Protein AF-A0A661V086-F1 (afdb_monomer)

Secondary structure (DSSP, 8-state):
-EETTEEHHHHHHHHHHHHGGGT---EEEE--GGGSTTTS---GGGGGGSEEEE---TT--SHHHHHHGGGGHHHHHHHS--PPP--GGGGGG-S--SS---HHHHHHHHHSSEEEEEEE--SSSSTTS-EEEEEEPP------EEEEE--TT--S-EETT-EEEEEEEEESTTPPSP-EEEEESPPSB-TBSSEEEEE-SS-EEEEEEEEEEETTEEEEEEEEEEEEPPPP--SS---EEEEE--SEEETT--EEEEEEEESTTPPSP-EEEEESPPPS--EEETTEEEEEE--SS-EEEEEEEEEEETTEEEEEEEEEEEE--------------

Foldseek 3Di:
DDDPNHQPLVVVQVVLVVCVVVLDAAEDEAFACCQPPPNHPDNPVCCLQHAYEYDDQLQDPDRVCRRCLCVCLVVQQDVDDFFDDDAAPRLQAGFGDSYNDDSRSRNNVSNFQWYKYWPWDNNDSHCPTTTIGIDHPPDFQFWPAKEKDDLPPDPDAAAAQDKGKIFIDTPPPPGDDDKFKAKPPDAPDDGRHRMGIHHHNDWAKDKMKMWIQDPNGIHIYIDIHGYDYDDPAFPAWWDAKDKDWAQEEAAPDKTKIKIAIPPLPGDDDKDKDKPPAADPDWDDDRRMIMGMHGHHDFAKDKMKMWMGDRHYIYMDMGIHGYDYDDDDDDDDDDDDD

Structure (mmCIF, N/CA/C/O backbone):
data_AF-A0A661V086-F1
#
_entry.id   AF-A0A661V086-F1
#
loop_
_atom_site.group_PDB
_atom_site.id
_atom_site.type_symbol
_atom_site.label_atom_id
_atom_site.label_alt_id
_atom_site.label_comp_id
_atom_site.label_asym_id
_atom_site.label_entity_id
_atom_site.label_seq_id
_atom_site.pdbx_PDB_ins_code
_atom_site.Cartn_x
_atom_site.Cartn_y
_atom_site.Cartn_z
_atom_site.occupancy
_atom_site.B_iso_or_equiv
_atom_site.auth_seq_id
_atom_site.auth_comp_id
_atom_site.auth_asym_id
_atom_site.auth_atom_id
_atom_site.pdbx_PDB_model_num
ATOM 1 N N . SER A 1 1 ? -1.643 -5.686 -37.458 1.00 57.41 1 SER A N 1
ATOM 2 C CA . SER A 1 1 ? -1.902 -7.017 -38.051 1.00 57.41 1 SER A CA 1
ATOM 3 C C . SER A 1 1 ? -1.432 -8.097 -37.077 1.00 57.41 1 SER A C 1
ATOM 5 O O . SER A 1 1 ? -0.521 -7.817 -36.301 1.00 57.41 1 SER A O 1
ATOM 7 N N . TYR A 1 2 ? -2.069 -9.272 -37.057 1.00 56.47 2 TYR A N 1
ATOM 8 C CA . TYR A 1 2 ? -1.805 -10.344 -36.085 1.00 56.47 2 TYR A CA 1
ATOM 9 C C . TYR A 1 2 ? -1.406 -11.643 -36.787 1.00 56.47 2 TYR A C 1
ATOM 11 O O . TYR A 1 2 ? -2.029 -12.034 -37.773 1.00 56.47 2 TYR A O 1
ATOM 19 N N . LEU A 1 3 ? -0.409 -12.336 -36.238 1.00 56.69 3 LEU A N 1
ATOM 20 C CA . LEU A 1 3 ? -0.022 -13.696 -36.617 1.00 56.69 3 LEU A CA 1
ATOM 21 C C . LEU A 1 3 ? -0.071 -14.557 -35.353 1.00 56.69 3 LEU A C 1
ATOM 23 O O . LEU A 1 3 ? 0.653 -14.293 -34.399 1.00 56.69 3 LEU A O 1
ATOM 27 N N . GLY A 1 4 ? -0.955 -15.558 -35.311 1.00 64.56 4 GLY A N 1
ATOM 28 C CA . GLY A 1 4 ? -1.018 -16.517 -34.198 1.00 64.56 4 GLY A CA 1
ATOM 29 C C . GLY A 1 4 ? -1.159 -15.880 -32.805 1.00 64.56 4 GLY A C 1
ATOM 30 O O . GLY A 1 4 ? -0.390 -16.211 -31.911 1.00 64.56 4 GLY A O 1
ATOM 31 N N . ASN A 1 5 ? -2.117 -14.961 -32.621 1.00 72.56 5 ASN A N 1
ATOM 32 C CA . ASN A 1 5 ? -2.362 -14.203 -31.377 1.00 72.56 5 ASN A CA 1
ATOM 33 C C . ASN A 1 5 ? -1.234 -13.256 -30.918 1.00 72.56 5 ASN A C 1
ATOM 35 O O . ASN A 1 5 ? -1.312 -12.713 -29.819 1.00 72.56 5 ASN A O 1
ATOM 39 N N . ARG A 1 6 ? -0.222 -13.002 -31.752 1.00 68.75 6 ARG A N 1
ATOM 40 C CA . ARG A 1 6 ? 0.850 -12.027 -31.493 1.00 68.75 6 ARG A CA 1
ATOM 41 C C . ARG A 1 6 ? 0.816 -10.902 -32.518 1.00 68.75 6 ARG A C 1
ATOM 43 O O . ARG A 1 6 ? 0.297 -11.090 -33.625 1.00 68.75 6 ARG A O 1
ATOM 50 N N . THR A 1 7 ? 1.346 -9.730 -32.169 1.00 74.88 7 THR A N 1
ATOM 51 C CA . THR A 1 7 ? 1.492 -8.657 -33.161 1.00 74.88 7 THR A CA 1
ATOM 52 C C . THR A 1 7 ? 2.580 -9.045 -34.163 1.00 74.88 7 THR A C 1
ATOM 54 O O . THR A 1 7 ? 3.529 -9.750 -33.817 1.00 74.88 7 THR A O 1
ATOM 57 N N . ILE A 1 8 ? 2.465 -8.599 -35.419 1.00 73.81 8 ILE A N 1
ATOM 58 C CA . ILE A 1 8 ? 3.530 -8.827 -36.414 1.00 73.81 8 ILE A CA 1
ATOM 59 C C . ILE A 1 8 ? 4.871 -8.262 -35.924 1.00 73.81 8 ILE A C 1
ATOM 61 O O . ILE A 1 8 ? 5.899 -8.908 -36.112 1.00 73.81 8 ILE A O 1
ATOM 65 N N . GLY A 1 9 ? 4.856 -7.124 -35.222 1.00 74.75 9 GLY A N 1
ATOM 66 C CA . GLY A 1 9 ? 6.058 -6.540 -34.631 1.00 74.75 9 GLY A CA 1
ATOM 67 C C . GLY A 1 9 ? 6.768 -7.481 -33.652 1.00 74.75 9 GLY A C 1
ATOM 68 O O . GLY A 1 9 ? 7.989 -7.610 -33.723 1.00 74.75 9 GLY A O 1
ATOM 69 N N . ASP A 1 10 ? 6.025 -8.198 -32.798 1.00 75.31 10 ASP A N 1
ATOM 70 C CA . ASP A 1 10 ? 6.603 -9.166 -31.848 1.00 75.31 10 ASP A CA 1
ATOM 71 C C . ASP A 1 10 ? 7.277 -10.344 -32.555 1.00 75.31 10 ASP A C 1
ATOM 73 O O . ASP A 1 10 ? 8.297 -10.848 -32.091 1.00 75.31 10 ASP A O 1
ATOM 77 N N . VAL A 1 11 ? 6.684 -10.810 -33.655 1.00 79.81 11 VAL A N 1
ATOM 78 C CA . VAL A 1 11 ? 7.198 -11.942 -34.437 1.00 79.81 11 VAL A CA 1
ATOM 79 C C . VAL A 1 11 ? 8.455 -11.535 -35.209 1.00 79.81 11 VAL A C 1
ATOM 81 O O . VAL A 1 11 ? 9.434 -12.274 -35.228 1.00 79.81 11 VAL A O 1
ATOM 84 N N . VAL A 1 12 ? 8.461 -10.336 -35.800 1.00 82.19 12 VAL A N 1
ATOM 85 C CA . VAL A 1 12 ? 9.631 -9.786 -36.504 1.00 82.19 12 VAL A CA 1
ATOM 86 C C . VAL A 1 12 ? 10.814 -9.610 -35.553 1.00 82.19 12 VAL A C 1
ATOM 88 O O . VAL A 1 12 ? 11.921 -10.023 -35.892 1.00 82.19 12 VAL A O 1
ATOM 91 N N . ARG A 1 13 ? 10.589 -9.073 -34.344 1.00 84.75 13 ARG A N 1
ATOM 92 C CA . ARG A 1 13 ? 11.655 -8.926 -33.338 1.00 84.75 13 ARG A CA 1
ATOM 93 C C . ARG A 1 13 ? 12.257 -10.266 -32.925 1.00 84.75 13 ARG A C 1
ATOM 95 O O . ARG A 1 13 ? 13.470 -10.358 -32.792 1.00 84.75 13 ARG A O 1
ATOM 102 N N . GLU A 1 14 ? 11.440 -11.308 -32.772 1.00 81.12 14 GLU A N 1
ATOM 103 C CA . GLU A 1 14 ? 11.937 -12.653 -32.455 1.00 81.12 14 GLU A CA 1
ATOM 104 C C . GLU A 1 14 ? 12.839 -13.214 -33.562 1.00 81.12 14 GLU A C 1
ATOM 106 O O . GLU A 1 14 ? 13.922 -13.719 -33.271 1.00 81.12 14 GLU A O 1
ATOM 111 N N . TYR A 1 15 ? 12.430 -13.101 -34.830 1.00 86.25 15 TYR A N 1
ATOM 112 C CA . TYR A 1 15 ? 13.251 -13.581 -35.944 1.00 86.25 15 TYR A CA 1
ATOM 113 C C . TYR A 1 15 ? 14.556 -12.804 -36.087 1.00 86.25 15 TYR A C 1
ATOM 115 O O . TYR A 1 15 ? 15.604 -13.414 -36.290 1.00 86.25 15 TYR A O 1
ATOM 123 N N . ILE A 1 16 ? 14.505 -11.478 -35.953 1.00 85.12 16 ILE A N 1
ATOM 124 C CA . ILE A 1 16 ? 15.695 -10.626 -36.017 1.00 85.12 16 ILE A CA 1
ATOM 125 C C . ILE A 1 16 ? 16.659 -10.982 -34.882 1.00 85.12 16 ILE A C 1
ATOM 127 O O . ILE A 1 16 ? 17.818 -11.291 -35.150 1.00 85.12 16 ILE A O 1
ATOM 131 N N . ALA A 1 17 ? 16.173 -11.075 -33.642 1.00 81.62 17 ALA A N 1
ATOM 132 C CA . ALA A 1 17 ? 16.992 -11.467 -32.495 1.00 81.62 17 ALA A CA 1
ATOM 133 C C . ALA A 1 17 ? 17.640 -12.855 -32.661 1.00 81.62 17 ALA A C 1
ATOM 135 O O . ALA A 1 17 ? 18.767 -13.065 -32.220 1.00 81.62 17 ALA A O 1
ATOM 136 N N . ALA A 1 18 ? 16.967 -13.801 -33.325 1.00 80.62 18 ALA A N 1
ATOM 137 C CA . ALA A 1 18 ? 17.527 -15.123 -33.612 1.00 80.62 18 ALA A CA 1
ATOM 138 C C . ALA A 1 18 ? 18.597 -15.115 -34.723 1.00 80.62 18 ALA A C 1
ATOM 140 O O . ALA A 1 18 ? 19.451 -16.003 -34.758 1.00 80.62 18 ALA A O 1
ATOM 141 N N . LEU A 1 19 ? 18.556 -14.138 -35.634 1.00 88.00 19 LEU A N 1
ATOM 142 C CA . LEU A 1 19 ? 19.459 -14.039 -36.783 1.00 88.00 19 LEU A CA 1
ATOM 143 C C . LEU A 1 19 ? 20.695 -13.176 -36.507 1.00 88.00 19 LEU A C 1
ATOM 145 O O . LEU A 1 19 ? 21.749 -13.467 -37.074 1.00 88.00 19 LEU A O 1
ATOM 149 N N . ILE A 1 20 ? 20.620 -12.187 -35.612 1.00 83.00 20 ILE A N 1
ATOM 150 C CA . ILE A 1 20 ? 21.771 -11.339 -35.241 1.00 83.00 20 ILE A CA 1
ATOM 151 C C . ILE A 1 20 ? 23.010 -12.174 -34.846 1.00 83.00 20 ILE A C 1
ATOM 153 O O . ILE A 1 20 ? 24.072 -11.955 -35.431 1.00 83.00 20 ILE A O 1
ATOM 157 N N . PRO A 1 21 ? 22.921 -13.214 -33.983 1.00 84.25 21 PRO A N 1
ATOM 158 C CA . PRO A 1 21 ? 24.089 -14.020 -33.602 1.00 84.25 21 PRO A CA 1
ATOM 159 C C . PRO A 1 21 ? 24.740 -14.799 -34.756 1.00 84.25 21 PRO A C 1
ATOM 161 O O . PRO A 1 21 ? 25.842 -15.319 -34.601 1.00 84.25 21 PRO A O 1
ATOM 164 N N . THR A 1 22 ? 24.067 -14.915 -35.907 1.00 89.81 22 THR A N 1
ATOM 165 C CA . THR A 1 22 ? 24.611 -15.566 -37.111 1.00 89.81 22 THR A CA 1
ATOM 166 C C . THR A 1 22 ? 25.462 -14.626 -37.971 1.00 89.81 22 THR A C 1
ATOM 168 O O . THR A 1 22 ? 26.007 -15.063 -38.983 1.00 89.81 22 THR A O 1
ATOM 171 N N . GLY A 1 23 ? 25.581 -13.352 -37.578 1.00 84.38 23 GLY A N 1
ATOM 172 C CA . GLY A 1 23 ? 26.230 -12.299 -38.363 1.00 84.38 23 GLY A CA 1
ATOM 173 C C . GLY A 1 23 ? 25.314 -11.671 -39.416 1.00 84.38 23 GLY A C 1
ATOM 174 O O . GLY A 1 23 ? 25.800 -10.998 -40.319 1.00 84.38 23 GLY A O 1
ATOM 175 N N . THR A 1 24 ? 23.999 -11.905 -39.333 1.00 91.19 24 THR A N 1
ATOM 176 C CA . THR A 1 24 ? 23.030 -11.241 -40.214 1.00 91.19 24 THR A CA 1
ATOM 177 C C . THR A 1 24 ? 22.833 -9.800 -39.754 1.00 91.19 24 THR A C 1
ATOM 179 O O . THR A 1 24 ? 22.507 -9.566 -38.591 1.00 91.19 24 THR A O 1
ATOM 182 N N . LEU A 1 25 ? 22.994 -8.854 -40.678 1.00 88.12 25 LEU A N 1
ATOM 183 C CA . LEU A 1 25 ? 22.797 -7.427 -40.440 1.00 88.12 25 LEU A CA 1
ATOM 184 C C . LEU A 1 25 ? 21.412 -6.997 -40.925 1.00 88.12 25 LEU A C 1
ATOM 186 O O . LEU A 1 25 ? 20.896 -7.520 -41.915 1.00 88.12 25 LEU A O 1
ATOM 190 N N . PHE A 1 26 ? 20.809 -6.054 -40.211 1.00 88.06 26 PHE A N 1
ATOM 191 C CA . PHE A 1 26 ? 19.462 -5.566 -40.466 1.00 88.06 26 PHE A CA 1
ATOM 192 C C . PHE A 1 26 ? 19.467 -4.050 -40.523 1.00 88.06 26 PHE A C 1
ATOM 194 O O . PHE A 1 26 ? 19.962 -3.389 -39.615 1.00 88.06 26 PHE A O 1
ATOM 201 N N . GLU A 1 27 ? 18.843 -3.518 -41.564 1.00 86.50 27 GLU A N 1
ATOM 202 C CA . GLU A 1 27 ? 18.645 -2.090 -41.751 1.00 86.50 27 GLU A CA 1
ATOM 203 C C . GLU A 1 27 ? 17.149 -1.801 -41.785 1.00 86.50 27 GLU A C 1
ATOM 205 O O . GLU A 1 27 ? 16.367 -2.528 -42.409 1.00 86.50 27 GLU A O 1
ATOM 210 N N . TRP A 1 28 ? 16.743 -0.736 -41.108 1.00 85.50 28 TRP A N 1
ATOM 211 C CA . TRP A 1 28 ? 15.374 -0.260 -41.112 1.00 85.50 28 TRP A CA 1
ATOM 212 C C . TRP A 1 28 ? 15.347 1.251 -41.275 1.00 85.50 28 TRP A C 1
ATOM 214 O O . TRP A 1 28 ? 15.958 2.005 -40.525 1.00 85.50 28 TRP A O 1
ATOM 224 N N . TYR A 1 29 ? 14.586 1.697 -42.263 1.00 84.38 29 TYR A N 1
ATOM 225 C CA . TYR A 1 29 ? 14.539 3.092 -42.640 1.00 84.38 29 TYR A CA 1
ATOM 226 C C . TYR A 1 29 ? 13.124 3.629 -42.545 1.00 84.38 29 TYR A C 1
ATOM 228 O O . TYR A 1 29 ? 12.172 3.020 -43.046 1.00 84.38 29 TYR A O 1
ATOM 236 N N . TRP A 1 30 ? 12.997 4.790 -41.921 1.00 85.06 30 TRP A N 1
ATOM 237 C CA . TRP A 1 30 ? 11.746 5.522 -41.810 1.00 85.06 30 TRP A CA 1
ATOM 238 C C . TRP A 1 30 ? 11.790 6.770 -42.688 1.00 85.06 30 TRP A C 1
ATOM 240 O O . TRP A 1 30 ? 12.845 7.360 -42.875 1.00 85.06 30 TRP A O 1
ATOM 250 N N . SER A 1 31 ? 10.652 7.153 -43.263 1.00 85.69 31 SER A N 1
ATOM 251 C CA . SER A 1 31 ? 10.575 8.276 -44.215 1.00 85.69 31 SER A CA 1
ATOM 252 C C . SER A 1 31 ? 9.253 9.041 -44.190 1.00 85.69 31 SER A C 1
ATOM 254 O O . SER A 1 31 ? 9.098 10.025 -44.906 1.00 85.69 31 SER A O 1
ATOM 256 N N . SER A 1 32 ? 8.260 8.582 -43.420 1.00 83.81 32 SER A N 1
ATOM 257 C CA . SER A 1 32 ? 6.899 9.120 -43.486 1.00 83.81 32 SER A CA 1
ATOM 258 C C . SER A 1 32 ? 6.091 8.799 -42.240 1.00 83.81 32 SER A C 1
ATOM 260 O O . SER A 1 32 ? 6.214 7.716 -41.669 1.00 83.81 32 SER A O 1
ATOM 262 N N . THR A 1 33 ? 5.138 9.660 -41.913 1.00 79.38 33 THR A N 1
ATOM 263 C CA . THR A 1 33 ? 4.217 9.487 -40.782 1.00 79.38 33 THR A CA 1
ATOM 264 C C . THR A 1 33 ? 3.134 8.424 -41.002 1.00 79.38 33 THR A C 1
ATOM 266 O O . THR A 1 33 ? 2.424 8.087 -40.059 1.00 79.38 33 THR A O 1
ATOM 269 N N . TRP A 1 34 ? 3.009 7.842 -42.201 1.00 76.06 34 TRP A N 1
ATOM 270 C CA . TRP A 1 34 ? 2.011 6.801 -42.503 1.00 76.06 34 TRP A CA 1
ATOM 271 C C . TRP A 1 34 ? 2.189 5.521 -41.677 1.00 76.06 34 TRP A C 1
ATOM 273 O O . TRP A 1 34 ? 1.219 4.810 -41.420 1.00 76.06 34 TRP A O 1
ATOM 283 N N . THR A 1 35 ? 3.416 5.237 -41.235 1.00 68.19 35 THR A N 1
ATOM 284 C CA . THR A 1 35 ? 3.735 4.111 -40.343 1.00 68.19 35 THR A CA 1
ATOM 285 C C . THR A 1 35 ? 3.745 4.513 -38.867 1.00 68.19 35 THR A C 1
ATOM 287 O O . THR A 1 35 ? 4.028 3.684 -38.003 1.00 68.19 35 THR A O 1
ATOM 290 N N . THR A 1 36 ? 3.423 5.770 -38.556 1.00 68.75 36 THR A N 1
ATOM 291 C CA . THR A 1 36 ? 3.368 6.291 -37.189 1.00 68.75 36 THR A CA 1
ATOM 292 C C . THR A 1 36 ? 1.963 6.070 -36.604 1.00 68.75 36 THR A C 1
ATOM 294 O O . THR A 1 36 ? 0.963 6.143 -37.328 1.00 68.75 36 THR A O 1
ATOM 297 N N . PRO A 1 37 ? 1.822 5.752 -35.304 1.00 62.59 37 PRO A N 1
ATOM 298 C CA . PRO A 1 37 ? 0.509 5.576 -34.693 1.00 62.59 37 PRO A CA 1
ATOM 299 C C . PRO A 1 37 ? -0.329 6.864 -34.784 1.00 62.59 37 PRO A C 1
ATOM 301 O O . PRO A 1 37 ? 0.232 7.957 -34.689 1.00 62.59 37 PRO A O 1
ATOM 304 N N . PRO A 1 38 ? -1.668 6.767 -34.911 1.00 54.53 38 PRO A N 1
ATOM 305 C CA . PRO A 1 38 ? -2.489 5.563 -34.745 1.00 54.53 38 PRO A CA 1
ATOM 306 C C . PRO A 1 38 ? -2.741 4.751 -36.031 1.00 54.53 38 PRO A C 1
ATOM 308 O O . PRO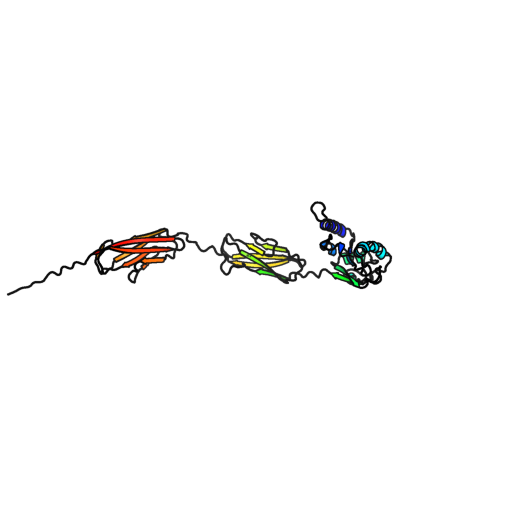 A 1 38 ? -3.489 3.776 -35.975 1.00 54.53 38 PRO A O 1
ATOM 311 N N . GLN A 1 39 ? -2.168 5.132 -37.179 1.00 56.06 39 GLN A N 1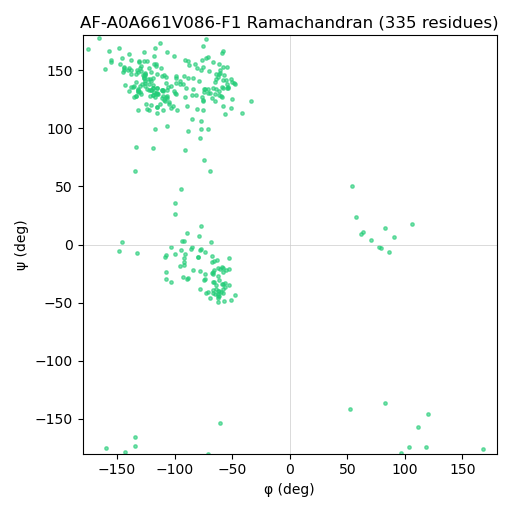
ATOM 312 C CA . GLN A 1 39 ? -2.427 4.466 -38.464 1.00 56.06 39 GLN A CA 1
ATOM 313 C C . GLN A 1 39 ? -1.442 3.329 -38.812 1.00 56.06 39 GLN A C 1
ATOM 315 O O . GLN A 1 39 ? -1.780 2.499 -39.656 1.00 56.06 39 GLN A O 1
ATOM 320 N N . GLY A 1 40 ? -0.273 3.253 -38.161 1.00 56.50 40 GLY A N 1
ATOM 321 C CA . GLY A 1 40 ? 0.813 2.331 -38.527 1.00 56.50 40 GLY A CA 1
ATOM 322 C C . GLY A 1 40 ? 1.150 1.206 -37.538 1.00 56.50 40 GLY A C 1
ATOM 323 O O . GLY A 1 40 ? 0.649 1.138 -36.416 1.00 56.50 40 GLY A O 1
ATOM 324 N N . ASP A 1 41 ? 2.037 0.311 -37.972 1.00 60.69 41 ASP A N 1
ATOM 325 C CA . ASP A 1 41 ? 2.620 -0.820 -37.240 1.00 60.69 41 ASP A CA 1
ATOM 326 C C . ASP A 1 41 ? 3.965 -0.463 -36.587 1.00 60.69 41 ASP A C 1
ATOM 328 O O . ASP A 1 41 ? 4.944 -1.204 -36.686 1.00 60.69 41 ASP A O 1
ATOM 332 N N . ALA A 1 42 ? 4.005 0.679 -35.894 1.00 68.25 42 ALA A N 1
ATOM 333 C CA . ALA A 1 42 ? 5.201 1.146 -35.207 1.00 68.25 42 ALA A CA 1
ATOM 334 C C . ALA A 1 42 ? 5.774 0.086 -34.256 1.00 68.25 42 ALA A C 1
ATOM 336 O O . ALA A 1 42 ? 5.058 -0.575 -33.498 1.00 68.25 42 ALA A O 1
ATOM 337 N N . ASN A 1 43 ? 7.094 -0.066 -34.315 1.00 73.75 43 ASN A N 1
ATOM 338 C CA . ASN A 1 43 ? 7.831 -1.105 -33.617 1.00 73.75 43 ASN A CA 1
ATOM 339 C C . ASN A 1 43 ? 9.061 -0.498 -32.936 1.00 73.75 43 ASN A C 1
ATOM 341 O O . ASN A 1 43 ? 10.194 -0.805 -33.290 1.00 73.75 43 ASN A O 1
ATOM 345 N N . ASP A 1 44 ? 8.840 0.403 -31.978 1.00 77.69 44 ASP A N 1
ATOM 346 C CA . ASP A 1 44 ? 9.932 1.134 -31.318 1.00 77.69 44 ASP A CA 1
ATOM 347 C C . ASP A 1 44 ? 10.943 0.197 -30.643 1.00 77.69 44 ASP A C 1
ATOM 349 O O . ASP A 1 44 ? 12.141 0.438 -30.703 1.00 77.69 44 ASP A O 1
ATOM 353 N N . ALA A 1 45 ? 10.479 -0.935 -30.108 1.00 76.00 45 ALA A N 1
ATOM 354 C CA . ALA A 1 45 ? 11.337 -1.963 -29.521 1.00 76.00 45 ALA A CA 1
ATOM 355 C C . ALA A 1 45 ? 12.235 -2.701 -30.538 1.00 76.00 45 ALA A C 1
ATOM 357 O O . ALA A 1 45 ? 13.085 -3.485 -30.124 1.00 76.00 45 ALA A O 1
ATOM 358 N N . LEU A 1 46 ? 12.035 -2.518 -31.850 1.00 78.12 46 LEU A N 1
ATOM 359 C CA . LEU A 1 46 ? 12.911 -3.069 -32.890 1.00 78.12 46 LEU A CA 1
ATOM 360 C C . LEU A 1 46 ? 14.061 -2.126 -33.251 1.00 78.12 46 LEU A C 1
ATOM 362 O O . LEU A 1 46 ? 15.119 -2.618 -33.625 1.00 78.12 46 LEU A O 1
ATOM 366 N N . LYS A 1 47 ? 13.869 -0.806 -33.120 1.00 81.44 47 LYS A N 1
ATOM 367 C CA . LYS A 1 47 ? 14.893 0.211 -33.411 1.00 81.44 47 LYS A CA 1
ATOM 368 C C . LYS A 1 47 ? 16.263 -0.098 -32.785 1.00 81.44 47 LYS A C 1
ATOM 370 O O . LYS A 1 47 ? 17.230 0.013 -33.521 1.00 81.44 47 LYS A O 1
ATOM 375 N N . PRO A 1 48 ? 16.367 -0.552 -31.518 1.00 74.31 48 PRO A N 1
ATOM 376 C CA . PRO A 1 48 ? 17.667 -0.846 -30.905 1.00 74.31 48 PRO A CA 1
ATOM 377 C C . PRO A 1 48 ? 18.294 -2.185 -31.338 1.00 74.31 48 PRO A C 1
ATOM 379 O O . PRO A 1 48 ? 19.389 -2.516 -30.909 1.00 74.31 48 PRO A O 1
ATOM 382 N N . LEU A 1 49 ? 17.600 -3.007 -32.134 1.00 77.56 49 LEU A N 1
ATOM 383 C CA . LEU A 1 49 ? 18.104 -4.312 -32.597 1.00 77.56 49 LEU A CA 1
ATOM 384 C C . LEU A 1 49 ? 18.673 -4.258 -34.021 1.00 77.56 49 LEU A C 1
ATOM 386 O O . LEU A 1 49 ? 19.178 -5.261 -34.526 1.00 77.56 49 LEU A O 1
ATOM 390 N N . VAL A 1 50 ? 18.497 -3.138 -34.716 1.00 85.62 50 VAL A N 1
ATOM 391 C CA . VAL A 1 50 ? 18.796 -2.982 -36.141 1.00 85.62 50 VAL A CA 1
ATOM 392 C C . VAL A 1 50 ? 19.428 -1.623 -36.373 1.00 85.62 50 VAL A C 1
ATOM 394 O O . VAL A 1 50 ? 19.280 -0.717 -35.561 1.00 85.62 50 VAL A O 1
ATOM 397 N N . PHE A 1 51 ? 20.063 -1.437 -37.523 1.00 88.12 51 PHE A N 1
ATOM 398 C CA . PHE A 1 51 ? 20.448 -0.104 -37.941 1.00 88.12 51 PHE A CA 1
ATOM 399 C C . PHE A 1 51 ? 19.186 0.674 -38.328 1.00 88.12 51 PHE A C 1
ATOM 401 O O . PHE A 1 51 ? 18.640 0.474 -39.416 1.00 88.12 51 PHE A O 1
ATOM 408 N N . TYR A 1 52 ? 18.685 1.508 -37.415 1.00 87.12 52 TYR A N 1
ATOM 409 C CA . TYR A 1 52 ? 17.514 2.346 -37.653 1.00 87.12 52 TYR A CA 1
ATOM 410 C C . TYR A 1 52 ? 17.920 3.777 -38.000 1.00 87.12 52 TYR A C 1
ATOM 412 O O . TYR A 1 52 ? 18.708 4.407 -37.291 1.00 87.12 52 TYR A O 1
ATOM 420 N N . ALA A 1 53 ? 17.348 4.310 -39.078 1.00 87.12 53 ALA A N 1
ATOM 421 C CA . ALA A 1 53 ? 17.598 5.681 -39.492 1.00 87.12 53 ALA A CA 1
ATOM 422 C C . ALA A 1 53 ? 16.349 6.361 -40.073 1.00 87.12 53 ALA A C 1
ATOM 424 O O . ALA A 1 53 ? 15.589 5.782 -40.856 1.00 87.12 53 ALA A O 1
ATOM 425 N N . GLU A 1 54 ? 16.143 7.613 -39.674 1.00 87.25 54 GLU A N 1
ATOM 426 C CA . GLU A 1 54 ? 14.990 8.440 -40.026 1.00 87.25 54 GLU A CA 1
ATOM 427 C C . GLU A 1 54 ? 15.363 9.457 -41.101 1.00 87.25 54 GLU A C 1
ATOM 429 O O . GLU A 1 54 ? 16.182 10.344 -40.870 1.00 87.25 54 GLU A O 1
ATOM 434 N N . MET A 1 55 ? 14.721 9.335 -42.260 1.00 84.50 55 MET A N 1
ATOM 435 C CA . MET A 1 55 ? 14.769 10.288 -43.363 1.00 84.50 55 MET A CA 1
ATOM 436 C C . MET A 1 55 ? 13.618 11.290 -43.253 1.00 84.50 55 MET A C 1
ATOM 438 O O . MET A 1 55 ? 12.473 10.896 -43.027 1.00 84.50 55 MET A O 1
ATOM 442 N N . ASP A 1 56 ? 13.893 12.562 -43.519 1.00 85.12 56 ASP A N 1
ATOM 443 C CA . ASP A 1 56 ? 12.895 13.622 -43.675 1.00 85.12 56 ASP A CA 1
ATOM 444 C C . ASP A 1 56 ? 12.969 14.217 -45.095 1.00 85.12 56 ASP A C 1
ATOM 446 O O . ASP A 1 56 ? 13.627 15.231 -45.326 1.00 85.12 56 ASP A O 1
ATOM 450 N N . PRO A 1 57 ? 12.334 13.587 -46.100 1.00 82.69 57 PRO A N 1
ATOM 451 C CA . PRO A 1 57 ? 12.381 14.047 -47.488 1.00 82.69 57 PRO A CA 1
ATOM 452 C C . PRO A 1 57 ? 11.503 15.295 -47.706 1.00 82.69 57 PRO A C 1
ATOM 454 O O . PRO A 1 57 ? 10.442 15.232 -48.329 1.00 82.69 57 PRO A O 1
ATOM 457 N N . ALA A 1 58 ? 11.936 16.457 -47.205 1.00 82.88 58 ALA A N 1
ATOM 458 C CA . ALA A 1 58 ? 11.185 17.717 -47.288 1.00 82.88 58 ALA A CA 1
ATOM 459 C C . ALA A 1 58 ? 10.938 18.204 -48.731 1.00 82.88 58 ALA A C 1
ATOM 461 O O . ALA A 1 58 ? 10.023 18.994 -48.974 1.00 82.88 58 ALA A O 1
ATOM 462 N N . TYR A 1 59 ? 11.727 17.724 -49.696 1.00 82.25 59 TYR A N 1
ATOM 463 C CA . TYR A 1 59 ? 11.566 18.002 -51.123 1.00 82.25 59 TYR A CA 1
ATOM 464 C C . TYR A 1 59 ? 10.294 17.398 -51.741 1.00 82.25 59 TYR A C 1
ATOM 466 O O . TYR A 1 59 ? 9.828 17.909 -52.763 1.00 82.25 59 TYR A O 1
ATOM 474 N N . ASP A 1 60 ? 9.739 16.330 -51.159 1.00 84.38 60 ASP A N 1
ATOM 475 C CA . ASP A 1 60 ? 8.496 15.716 -51.624 1.00 84.38 60 ASP A CA 1
ATOM 476 C C . ASP A 1 60 ? 7.325 16.228 -50.757 1.00 84.38 60 ASP A C 1
ATOM 478 O O . ASP A 1 60 ? 7.285 15.991 -49.548 1.00 84.38 60 ASP A O 1
ATOM 482 N N . PRO A 1 61 ? 6.354 16.961 -51.336 1.00 79.94 61 PRO A N 1
ATOM 483 C CA . PRO A 1 61 ? 5.256 17.562 -50.574 1.00 79.94 61 PRO A CA 1
ATOM 484 C C . PRO A 1 61 ? 4.129 16.575 -50.233 1.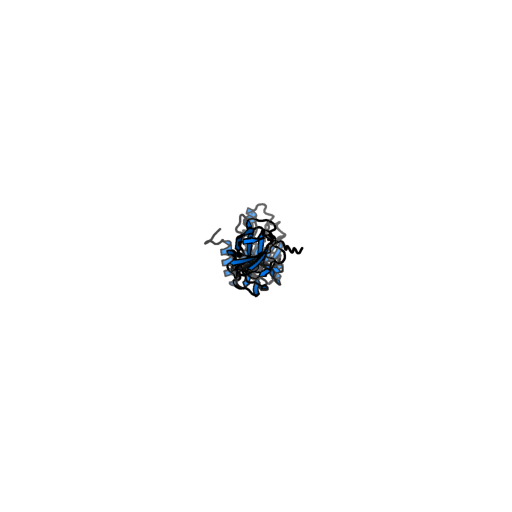00 79.94 61 PRO A C 1
ATOM 486 O O . PRO A 1 61 ? 3.227 16.930 -49.476 1.00 79.94 61 PRO A O 1
ATOM 489 N N . ASP A 1 62 ? 4.145 15.378 -50.820 1.00 86.75 62 ASP A N 1
ATOM 490 C CA . ASP A 1 62 ? 3.103 14.362 -50.692 1.00 86.75 62 ASP A CA 1
ATOM 491 C C . ASP A 1 62 ? 3.573 13.202 -49.801 1.00 86.75 62 ASP A C 1
ATOM 493 O O . ASP A 1 62 ? 4.615 12.597 -50.047 1.00 86.75 62 ASP A O 1
ATOM 497 N N . ASP A 1 63 ? 2.801 12.876 -48.761 1.00 81.25 63 ASP A N 1
ATOM 498 C CA . ASP A 1 63 ? 3.190 11.855 -47.780 1.00 81.25 63 ASP A CA 1
ATOM 499 C C . ASP A 1 63 ? 3.260 10.429 -48.364 1.00 81.25 63 ASP A C 1
ATOM 501 O O . ASP A 1 63 ? 3.991 9.598 -47.822 1.00 81.25 63 ASP A O 1
ATOM 505 N N . LEU A 1 64 ? 2.548 10.123 -49.461 1.00 84.69 64 LEU A N 1
ATOM 506 C CA . LEU A 1 64 ? 2.690 8.837 -50.155 1.00 84.69 64 LEU A CA 1
ATOM 507 C C . LEU A 1 64 ? 4.043 8.771 -50.870 1.00 84.69 64 LEU A C 1
ATOM 509 O O . LEU A 1 64 ? 4.705 7.733 -50.818 1.00 84.69 64 LEU A O 1
ATOM 513 N N . ASP A 1 65 ? 4.479 9.860 -51.502 1.00 85.88 65 ASP A N 1
ATOM 514 C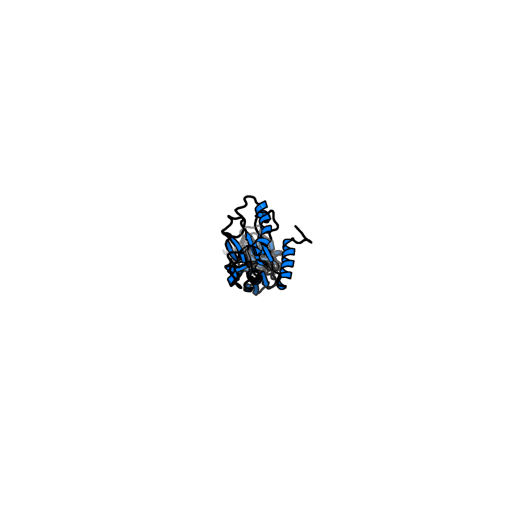 CA . ASP A 1 65 ? 5.810 9.925 -52.116 1.00 85.88 65 ASP A CA 1
ATOM 515 C C . ASP A 1 65 ? 6.912 9.770 -51.062 1.00 85.88 65 ASP A C 1
ATOM 517 O O . ASP A 1 65 ? 7.823 8.957 -51.252 1.00 85.88 65 ASP A O 1
ATOM 521 N N . LYS A 1 66 ? 6.760 10.428 -49.903 1.00 85.69 66 LYS A N 1
ATOM 522 C CA . LYS A 1 66 ? 7.648 10.230 -48.748 1.00 85.69 66 LYS A CA 1
ATOM 523 C C . LYS A 1 66 ? 7.682 8.769 -48.300 1.00 85.69 66 LYS A C 1
ATOM 525 O O . LYS A 1 66 ? 8.757 8.197 -48.172 1.00 85.69 66 LYS A O 1
ATOM 530 N N . HIS A 1 67 ? 6.516 8.135 -48.143 1.00 86.06 67 HIS A N 1
ATOM 531 C CA . HIS A 1 67 ? 6.398 6.737 -47.708 1.00 86.06 67 HIS A CA 1
ATOM 532 C C . HIS A 1 67 ? 7.061 5.745 -48.672 1.00 86.06 67 HIS A C 1
ATOM 534 O O . HIS A 1 67 ? 7.549 4.690 -48.264 1.00 86.06 67 HIS A O 1
ATOM 540 N N . LEU A 1 68 ? 7.093 6.071 -49.965 1.00 84.31 68 LEU A N 1
ATOM 541 C CA . LEU A 1 68 ? 7.701 5.231 -50.991 1.00 84.31 68 LEU A CA 1
ATOM 542 C C . LEU A 1 68 ? 9.182 5.540 -51.246 1.00 84.31 68 LEU A C 1
ATOM 544 O O . LEU A 1 68 ? 9.829 4.781 -51.975 1.00 84.31 68 LEU A O 1
ATOM 548 N N . ALA A 1 69 ? 9.730 6.610 -50.669 1.00 80.31 69 ALA A N 1
ATOM 549 C CA . ALA A 1 69 ? 11.124 7.013 -50.836 1.00 80.31 69 ALA A CA 1
ATOM 550 C C . ALA A 1 69 ? 12.161 5.925 -50.456 1.00 80.31 69 ALA A C 1
ATOM 552 O O . ALA A 1 69 ? 13.161 5.805 -51.171 1.00 80.31 69 ALA A O 1
ATOM 553 N N . PRO A 1 70 ? 11.929 5.038 -49.459 1.00 77.25 70 PRO A N 1
ATOM 554 C CA . PRO A 1 70 ? 12.876 3.981 -49.097 1.00 77.25 70 PRO A CA 1
ATOM 555 C C . PRO A 1 70 ? 13.234 3.004 -50.223 1.00 77.25 70 PRO A C 1
ATOM 557 O O . PRO A 1 70 ? 14.280 2.362 -50.167 1.00 77.25 70 PRO A O 1
ATOM 560 N N . ARG A 1 71 ? 12.422 2.910 -51.288 1.00 80.94 71 ARG A N 1
ATOM 561 C CA . ARG A 1 71 ? 12.722 2.064 -52.463 1.00 80.94 71 ARG A CA 1
ATOM 562 C C . ARG A 1 71 ? 14.046 2.418 -53.147 1.00 80.94 71 ARG A C 1
ATOM 564 O O . ARG A 1 71 ? 14.575 1.605 -53.901 1.00 80.94 71 ARG A O 1
ATOM 571 N N . TYR A 1 72 ? 14.549 3.631 -52.924 1.00 79.69 72 TYR A N 1
ATOM 572 C CA . TYR A 1 72 ? 15.789 4.116 -53.515 1.00 79.69 72 TYR A CA 1
ATOM 573 C C . TYR A 1 72 ? 17.027 3.854 -52.653 1.00 79.69 72 TYR A C 1
ATOM 575 O O . TYR A 1 72 ? 18.132 3.880 -53.188 1.00 79.69 72 TYR A O 1
ATOM 583 N N . LEU A 1 73 ? 16.859 3.522 -51.368 1.00 76.38 73 LEU A N 1
ATOM 584 C CA . LEU A 1 73 ? 17.963 3.358 -50.413 1.00 76.38 73 LEU A CA 1
ATOM 585 C C . LEU A 1 73 ? 18.951 2.275 -50.842 1.00 76.38 73 LEU A C 1
ATOM 587 O O . LEU A 1 73 ? 20.159 2.492 -50.801 1.00 76.38 73 LEU A O 1
ATOM 591 N N . TYR A 1 74 ? 18.437 1.157 -51.365 1.00 75.25 74 TYR A N 1
ATOM 592 C CA . TYR A 1 74 ? 19.278 0.101 -51.925 1.00 75.25 74 TYR A CA 1
ATOM 593 C C . TYR A 1 74 ? 20.175 0.610 -53.057 1.00 75.25 74 TYR A C 1
ATOM 595 O O . TYR A 1 74 ? 21.310 0.180 -53.168 1.00 75.25 74 TYR A O 1
ATOM 603 N N . PHE A 1 75 ? 19.694 1.512 -53.916 1.00 82.62 75 PHE A N 1
ATOM 604 C CA . PHE A 1 75 ? 20.510 2.043 -55.011 1.00 82.62 75 PHE A CA 1
ATOM 605 C C . PHE A 1 75 ? 21.498 3.097 -54.509 1.00 82.62 75 PHE A C 1
ATOM 607 O O . PHE A 1 75 ? 22.653 3.122 -54.936 1.00 82.62 75 PHE A O 1
ATOM 614 N N . TRP A 1 76 ? 21.075 3.924 -53.557 1.00 85.50 76 TRP A N 1
ATOM 615 C CA . TRP A 1 76 ? 21.916 4.961 -52.972 1.00 85.50 76 TRP A CA 1
ATOM 616 C C . TRP A 1 76 ? 23.102 4.407 -52.184 1.00 85.50 76 TRP A C 1
ATOM 618 O O . TRP A 1 76 ? 24.183 4.995 -52.238 1.00 85.50 76 TRP A O 1
ATOM 628 N N . SER A 1 77 ? 22.953 3.242 -51.547 1.00 81.00 77 SER A N 1
ATOM 629 C CA . SER A 1 77 ? 24.059 2.557 -50.868 1.00 81.00 77 SER A CA 1
ATOM 630 C C . SER A 1 77 ? 25.167 2.071 -51.818 1.00 81.00 77 SER A C 1
ATOM 632 O O . SER A 1 77 ? 26.274 1.782 -51.367 1.00 81.00 77 SER A O 1
ATOM 634 N N . TYR A 1 78 ? 24.931 2.037 -53.135 1.00 81.62 78 TYR A N 1
ATOM 635 C CA . TYR A 1 78 ? 25.977 1.775 -54.135 1.00 81.62 78 TYR A CA 1
ATOM 636 C C . TYR A 1 78 ? 26.457 3.030 -54.865 1.00 81.62 78 TYR A C 1
ATOM 638 O O . TYR A 1 78 ? 27.615 3.071 -55.287 1.00 81.62 78 TYR A O 1
ATOM 646 N N . GLU A 1 79 ? 25.577 4.011 -55.063 1.00 87.44 79 GLU A N 1
ATOM 647 C CA . GLU A 1 79 ? 25.833 5.172 -55.922 1.00 87.44 79 GLU A CA 1
ATOM 648 C C . GLU A 1 79 ? 26.508 6.341 -55.190 1.00 87.44 79 GLU A C 1
ATOM 650 O O . GLU A 1 79 ? 27.268 7.082 -55.815 1.00 87.44 79 GLU A O 1
ATOM 655 N N . PHE A 1 80 ? 26.281 6.492 -53.880 1.00 87.00 80 PHE A N 1
ATOM 656 C CA . PHE A 1 80 ? 26.761 7.643 -53.109 1.00 87.00 80 PHE A CA 1
ATOM 657 C C . PHE A 1 80 ? 27.851 7.293 -52.103 1.00 87.00 80 PHE A C 1
ATOM 659 O O . PHE A 1 80 ? 27.842 6.230 -51.473 1.00 87.00 80 PHE A O 1
ATOM 666 N N . ASP A 1 81 ? 28.783 8.236 -51.942 1.00 86.25 81 ASP A N 1
ATOM 667 C CA . ASP A 1 81 ? 29.870 8.123 -50.981 1.00 86.25 81 ASP A CA 1
ATOM 668 C C . ASP A 1 81 ? 29.330 8.032 -49.552 1.00 86.25 81 ASP A C 1
ATOM 670 O O . ASP A 1 81 ? 28.514 8.844 -49.107 1.00 86.25 81 ASP A O 1
ATOM 674 N N . GLY A 1 82 ? 29.830 7.009 -48.868 1.00 85.06 82 GLY A N 1
ATOM 675 C CA . GLY A 1 82 ? 29.516 6.655 -47.499 1.00 85.06 82 GLY A CA 1
ATOM 676 C C . GLY A 1 82 ? 30.069 7.588 -46.429 1.00 85.06 82 GLY A C 1
ATOM 677 O O . GLY A 1 82 ? 30.819 8.526 -46.721 1.00 85.06 82 GLY A O 1
ATOM 678 N N . PRO A 1 83 ? 29.790 7.273 -45.154 1.00 88.75 83 PRO A N 1
ATOM 679 C CA . PRO A 1 83 ? 30.523 7.862 -44.047 1.00 88.75 83 PRO A CA 1
ATOM 680 C C . PRO A 1 83 ? 32.010 7.490 -44.122 1.00 88.75 83 PRO A C 1
ATOM 682 O O . PRO A 1 83 ? 32.398 6.457 -44.676 1.00 88.75 83 PRO A O 1
ATOM 685 N N . ALA A 1 84 ? 32.858 8.328 -43.521 1.00 89.94 84 ALA A N 1
ATOM 686 C CA . ALA A 1 84 ? 34.273 8.009 -43.379 1.00 89.94 84 ALA A CA 1
ATOM 687 C C . ALA A 1 84 ? 34.455 6.669 -42.629 1.00 89.94 84 ALA A C 1
ATOM 689 O O . ALA A 1 84 ? 33.668 6.375 -41.725 1.00 89.94 84 ALA A O 1
ATOM 690 N N . PRO A 1 85 ? 35.486 5.868 -42.961 1.00 90.69 85 PRO A N 1
ATOM 691 C CA . PRO A 1 85 ? 35.766 4.628 -42.246 1.00 90.69 85 PRO A CA 1
ATOM 692 C C . PRO A 1 85 ? 35.917 4.854 -40.737 1.00 90.69 85 PRO A C 1
ATOM 694 O O . PRO A 1 85 ? 36.624 5.766 -40.305 1.00 90.69 85 PRO A O 1
ATOM 697 N N . CYS A 1 86 ? 35.282 3.995 -39.950 1.00 91.44 86 CYS A N 1
ATOM 698 C CA . CYS A 1 86 ? 35.248 4.029 -38.491 1.00 91.44 86 CYS A CA 1
ATOM 699 C C . CYS A 1 86 ? 35.156 2.593 -37.953 1.00 91.44 86 CYS A C 1
ATOM 701 O O . CYS A 1 86 ? 34.924 1.664 -38.730 1.00 91.44 86 CYS A O 1
ATOM 703 N N . THR A 1 87 ? 35.348 2.421 -36.644 1.00 90.44 87 THR A N 1
ATOM 704 C CA . THR A 1 87 ? 35.115 1.150 -35.941 1.00 90.44 87 THR A CA 1
ATOM 705 C C . THR A 1 87 ? 34.581 1.403 -34.530 1.00 90.44 87 THR A C 1
ATOM 707 O O . THR A 1 87 ? 34.996 2.389 -33.908 1.00 90.44 87 THR A O 1
ATOM 710 N N . GLY A 1 88 ? 33.750 0.499 -34.007 1.00 86.69 88 GLY A N 1
ATOM 711 C CA . GLY A 1 88 ? 33.136 0.580 -32.671 1.00 86.69 88 GLY A CA 1
ATOM 712 C C . GLY A 1 88 ? 32.415 1.912 -32.433 1.00 86.69 88 GLY A C 1
ATOM 713 O O . GLY A 1 88 ? 31.869 2.499 -33.366 1.00 86.69 88 GLY A O 1
ATOM 714 N N . ASP A 1 89 ? 32.517 2.460 -31.218 1.00 84.56 89 ASP A N 1
ATOM 715 C CA . ASP A 1 89 ? 31.926 3.763 -30.849 1.00 84.56 89 ASP A CA 1
ATOM 716 C C . ASP A 1 89 ? 32.368 4.927 -31.755 1.00 84.56 89 ASP A C 1
ATOM 718 O O . ASP A 1 89 ? 31.680 5.941 -31.869 1.00 84.56 89 ASP A O 1
ATOM 722 N N . GLY A 1 90 ? 33.504 4.795 -32.452 1.00 86.81 90 GLY A N 1
ATOM 723 C CA . GLY A 1 90 ? 33.942 5.774 -33.448 1.00 86.81 90 GLY A CA 1
ATOM 724 C C . GLY A 1 90 ? 32.956 5.943 -34.610 1.00 86.81 90 GLY A C 1
ATOM 725 O O . GLY A 1 90 ? 32.982 6.976 -35.279 1.00 86.81 90 GLY A O 1
ATOM 726 N N . CYS A 1 91 ? 32.078 4.964 -34.845 1.00 90.56 91 CYS A N 1
ATOM 727 C CA . CYS A 1 91 ? 31.020 5.036 -35.848 1.00 90.56 91 CYS A CA 1
ATOM 728 C C . CYS A 1 91 ? 29.783 5.827 -35.405 1.00 90.56 91 CYS A C 1
ATOM 730 O O . CYS A 1 91 ? 28.975 6.211 -36.247 1.00 90.56 91 CYS A O 1
ATOM 732 N N . LEU A 1 92 ? 29.655 6.185 -34.127 1.00 89.00 92 LEU A N 1
ATOM 733 C CA . LEU A 1 92 ? 28.538 7.017 -33.662 1.00 89.00 92 LEU A CA 1
ATOM 734 C C . LEU A 1 92 ? 28.589 8.444 -34.223 1.00 89.00 92 LEU A C 1
ATOM 736 O O . LEU A 1 92 ? 27.564 9.084 -34.423 1.00 89.00 92 LEU A O 1
ATOM 740 N N . GLY A 1 93 ? 29.779 8.925 -34.589 1.00 87.38 93 GLY A N 1
ATOM 741 C CA . GLY A 1 93 ? 29.963 10.226 -35.237 1.00 87.38 93 GLY A CA 1
ATOM 742 C C . GLY A 1 93 ? 29.640 10.264 -36.736 1.00 87.38 93 GLY A C 1
ATOM 743 O O . GLY A 1 93 ? 29.951 11.263 -37.387 1.00 87.38 93 GLY A O 1
ATOM 744 N N . MET A 1 94 ? 29.092 9.194 -37.324 1.00 89.94 94 MET A N 1
ATOM 745 C CA . MET A 1 94 ? 28.764 9.168 -38.750 1.00 89.94 94 MET A CA 1
ATOM 746 C C . MET A 1 94 ? 27.621 10.126 -39.076 1.00 89.94 94 MET A C 1
ATOM 748 O O . MET A 1 94 ? 26.528 10.023 -38.528 1.00 89.94 94 MET A O 1
ATOM 752 N N . THR A 1 95 ? 27.868 11.009 -40.042 1.00 88.06 95 THR A N 1
ATOM 753 C CA . THR A 1 95 ? 26.888 11.999 -40.503 1.00 88.06 95 THR A CA 1
ATOM 754 C C . THR A 1 95 ? 26.232 11.644 -41.831 1.00 88.06 95 THR A C 1
ATOM 756 O O . THR A 1 95 ? 25.369 12.377 -42.295 1.00 88.06 95 THR A O 1
ATOM 759 N N . ARG A 1 96 ? 26.620 10.530 -42.462 1.00 87.06 96 ARG A N 1
ATOM 760 C CA . ARG A 1 96 ? 26.047 10.027 -43.718 1.00 87.06 96 ARG A CA 1
ATOM 761 C C . ARG A 1 96 ? 25.735 8.554 -43.552 1.00 87.06 96 ARG A C 1
ATOM 763 O O . ARG A 1 96 ? 26.662 7.778 -43.358 1.00 87.06 96 ARG A O 1
ATOM 770 N N . VAL A 1 97 ? 24.462 8.173 -43.619 1.00 84.44 97 VAL A N 1
ATOM 771 C CA . VAL A 1 97 ? 24.063 6.790 -43.304 1.00 84.44 97 VAL A CA 1
ATOM 772 C C . VAL A 1 97 ? 23.125 6.115 -44.314 1.00 84.44 97 VAL A C 1
ATOM 774 O O . VAL A 1 97 ? 22.951 4.907 -44.251 1.00 84.44 97 VAL A O 1
ATOM 777 N N . PHE A 1 98 ? 22.610 6.839 -45.316 1.00 79.12 98 PHE A N 1
ATOM 778 C CA . PHE A 1 98 ? 21.858 6.277 -46.462 1.00 79.12 98 PHE A CA 1
ATOM 779 C C . PHE A 1 98 ? 22.708 6.117 -47.726 1.00 79.12 98 PHE A C 1
ATOM 781 O O . PHE A 1 98 ? 22.271 6.351 -48.851 1.00 79.12 98 PHE A O 1
ATOM 788 N N . SER A 1 99 ? 23.971 5.768 -47.525 1.00 81.38 99 SER A N 1
ATOM 789 C CA . SER A 1 99 ? 25.009 5.690 -48.553 1.00 81.38 99 SER A CA 1
ATOM 790 C C . SER A 1 99 ? 25.916 4.502 -48.248 1.00 81.38 99 SER A C 1
ATOM 792 O O . SER A 1 99 ? 25.671 3.755 -47.302 1.00 81.38 99 SER A O 1
ATOM 794 N N . LYS A 1 100 ? 26.944 4.282 -49.064 1.00 83.94 100 LYS A N 1
ATOM 795 C CA . LYS A 1 100 ? 27.776 3.081 -48.984 1.00 83.94 100 LYS A CA 1
ATOM 796 C C . LYS A 1 100 ? 28.414 2.865 -47.605 1.00 83.94 100 LYS A C 1
ATOM 798 O O . LYS A 1 100 ? 29.347 3.571 -47.246 1.00 83.94 100 LYS A O 1
ATOM 803 N N . MET A 1 101 ? 28.003 1.826 -46.883 1.00 86.50 101 MET A N 1
ATOM 804 C CA . MET A 1 101 ? 28.595 1.417 -45.603 1.00 86.50 101 MET A CA 1
ATOM 805 C C . MET A 1 101 ? 29.240 0.030 -45.733 1.00 86.50 101 MET A C 1
ATOM 807 O O . MET A 1 101 ? 28.782 -0.798 -46.519 1.00 86.50 101 MET A O 1
ATOM 811 N N . SER A 1 102 ? 30.338 -0.226 -45.017 1.00 89.50 102 SER A N 1
ATOM 812 C CA . SER A 1 102 ? 30.892 -1.586 -44.929 1.00 89.50 102 SER A CA 1
ATOM 813 C C . SER A 1 102 ? 30.135 -2.432 -43.904 1.00 89.50 102 SER A C 1
ATOM 815 O O . SER A 1 102 ? 29.663 -1.893 -42.907 1.00 89.50 102 SER A O 1
ATOM 817 N N . ASP A 1 103 ? 30.100 -3.756 -44.094 1.00 90.50 103 ASP A N 1
ATOM 818 C CA . ASP A 1 103 ? 29.473 -4.692 -43.146 1.00 90.50 103 ASP A CA 1
ATOM 819 C C . ASP A 1 103 ? 29.999 -4.513 -41.711 1.00 90.50 103 ASP A C 1
ATOM 821 O O . ASP A 1 103 ? 29.236 -4.629 -40.760 1.00 90.50 103 ASP A O 1
ATOM 825 N N . GLN A 1 104 ? 31.288 -4.184 -41.542 1.00 89.94 104 GLN A N 1
ATOM 826 C CA . GLN A 1 104 ? 31.867 -3.931 -40.219 1.00 89.94 104 GLN A CA 1
ATOM 827 C C . GLN A 1 104 ? 31.328 -2.643 -39.591 1.00 89.94 104 GLN A C 1
ATOM 829 O O . GLN A 1 104 ? 30.954 -2.654 -38.427 1.00 89.94 104 GLN A O 1
ATOM 834 N N . GLN A 1 105 ? 31.263 -1.545 -40.352 1.00 91.38 105 GLN A N 1
ATOM 835 C CA . GLN A 1 105 ? 30.689 -0.295 -39.846 1.00 91.38 105 GLN A CA 1
ATOM 836 C C . GLN A 1 105 ? 29.216 -0.478 -39.486 1.00 91.38 105 GLN A C 1
ATOM 838 O O . GLN A 1 105 ? 28.791 0.036 -38.460 1.00 91.38 105 GLN A O 1
ATOM 843 N N . LEU A 1 106 ? 28.473 -1.235 -40.303 1.00 89.50 106 LEU A N 1
ATOM 844 C CA . LEU A 1 106 ? 27.067 -1.545 -40.066 1.00 89.50 106 LEU A CA 1
ATOM 845 C C . LEU A 1 106 ? 26.883 -2.424 -38.819 1.00 89.50 106 LEU A C 1
ATOM 847 O O . LEU A 1 106 ? 25.999 -2.159 -38.012 1.00 89.50 106 LEU A O 1
ATOM 851 N N . ALA A 1 107 ? 27.743 -3.425 -38.620 1.00 87.25 107 ALA A N 1
ATOM 852 C CA . ALA A 1 107 ? 27.758 -4.228 -37.399 1.00 87.25 107 ALA A CA 1
ATOM 853 C C . ALA A 1 107 ? 28.056 -3.377 -36.155 1.00 87.25 107 ALA A C 1
ATOM 855 O O . ALA A 1 107 ? 27.360 -3.509 -35.153 1.00 87.25 107 ALA A O 1
ATOM 856 N N . ASP A 1 108 ? 29.040 -2.477 -36.234 1.00 88.06 108 ASP A N 1
ATOM 857 C CA . ASP A 1 108 ? 29.445 -1.626 -35.111 1.00 88.06 108 ASP A CA 1
ATOM 858 C C . ASP A 1 108 ? 28.329 -0.657 -34.680 1.00 88.06 108 ASP A C 1
ATOM 860 O O . ASP A 1 108 ? 28.170 -0.393 -33.492 1.00 88.06 108 ASP A O 1
ATOM 864 N N . VAL A 1 109 ? 27.519 -0.150 -35.618 1.00 86.75 109 VAL A N 1
ATOM 865 C CA . VAL A 1 109 ? 26.359 0.698 -35.284 1.00 86.75 109 VAL A CA 1
ATOM 866 C C . VAL A 1 109 ? 25.095 -0.065 -34.917 1.00 86.75 109 VAL A C 1
ATOM 868 O O . VAL A 1 109 ? 24.236 0.514 -34.272 1.00 86.75 109 VAL A O 1
ATOM 871 N N . MET A 1 110 ? 24.962 -1.329 -35.326 1.00 85.50 110 MET A N 1
ATOM 872 C CA . MET A 1 110 ? 23.901 -2.209 -34.827 1.00 85.50 110 MET A CA 1
ATOM 873 C C . MET A 1 110 ? 24.165 -2.672 -33.389 1.00 85.50 110 MET A C 1
ATOM 875 O O . MET A 1 110 ? 23.215 -2.959 -32.669 1.00 85.50 110 MET A O 1
ATOM 879 N N . ASP A 1 111 ? 25.437 -2.793 -32.994 1.00 80.75 111 ASP A N 1
ATOM 880 C CA . ASP A 1 111 ? 25.838 -3.114 -31.616 1.00 80.75 111 ASP A CA 1
ATOM 881 C C . ASP A 1 111 ? 25.667 -1.911 -30.681 1.00 80.75 111 ASP A C 1
ATOM 883 O O . ASP A 1 111 ? 25.357 -2.061 -29.498 1.00 80.75 111 ASP A O 1
ATOM 887 N N . ALA A 1 112 ? 25.820 -0.702 -31.221 1.00 73.56 112 ALA A N 1
ATOM 888 C CA . ALA A 1 112 ? 25.500 0.502 -30.489 1.00 73.56 112 ALA A CA 1
ATOM 889 C C . ALA A 1 112 ? 23.978 0.687 -30.419 1.00 73.56 112 ALA A C 1
ATOM 891 O O . ALA A 1 112 ? 23.311 0.762 -31.446 1.00 73.56 112 ALA A O 1
ATOM 892 N N . ASP A 1 113 ? 23.431 0.788 -29.207 1.00 77.25 113 ASP A N 1
ATOM 893 C CA . ASP A 1 113 ? 22.008 1.053 -28.942 1.00 77.25 113 ASP A CA 1
ATOM 894 C C . ASP A 1 113 ? 21.637 2.496 -29.344 1.00 77.25 113 ASP A C 1
ATOM 896 O O . ASP A 1 113 ? 21.349 3.364 -28.519 1.00 77.25 113 ASP A O 1
ATOM 900 N N . CYS A 1 114 ? 21.747 2.797 -30.635 1.00 81.56 114 CYS A N 1
ATOM 901 C CA . CYS A 1 114 ? 21.583 4.112 -31.220 1.00 81.56 114 CYS A CA 1
ATOM 902 C C . CYS A 1 114 ? 20.814 4.028 -32.530 1.00 81.56 114 CYS A C 1
ATOM 904 O O . CYS A 1 114 ? 20.868 3.046 -33.265 1.00 81.56 114 CYS A O 1
ATOM 906 N N . TYR A 1 115 ? 20.118 5.109 -32.848 1.00 85.81 115 TYR A N 1
ATOM 907 C CA . TYR A 1 115 ? 19.528 5.314 -34.158 1.00 85.81 115 TYR A CA 1
ATOM 908 C C . TYR A 1 115 ? 19.967 6.647 -34.744 1.00 85.81 115 TYR A C 1
ATOM 910 O O . TYR A 1 115 ? 20.505 7.490 -34.037 1.00 85.81 115 TYR A O 1
ATOM 918 N N . TRP A 1 116 ? 19.751 6.856 -36.037 1.00 88.94 116 TRP A N 1
ATOM 919 C CA . TRP A 1 116 ? 20.151 8.090 -36.705 1.00 88.94 116 TRP A CA 1
ATOM 920 C C . TRP A 1 116 ? 18.937 8.916 -37.088 1.00 88.94 116 TRP A C 1
ATOM 922 O O . TRP A 1 116 ? 17.994 8.411 -37.692 1.00 88.94 116 TRP A O 1
ATOM 932 N N . THR A 1 117 ? 18.991 10.207 -36.789 1.00 87.00 117 THR A N 1
ATOM 933 C CA . THR A 1 117 ? 17.984 11.172 -37.232 1.00 87.00 117 THR A CA 1
ATOM 934 C C . THR A 1 117 ? 18.638 12.172 -38.167 1.00 87.00 117 THR A C 1
ATOM 936 O O . THR A 1 117 ? 19.732 12.677 -37.896 1.00 87.00 117 THR A O 1
ATOM 939 N N . GLN A 1 118 ? 17.968 12.451 -39.282 1.00 87.69 118 GLN A N 1
ATOM 940 C CA . GLN A 1 118 ? 18.400 13.478 -40.216 1.00 87.69 118 GLN A CA 1
ATOM 941 C C . GLN A 1 118 ? 18.340 14.865 -39.555 1.00 87.69 118 GLN A C 1
ATOM 943 O O . GLN A 1 118 ? 17.286 15.286 -39.082 1.00 87.69 118 GLN A O 1
ATOM 948 N N . ASP A 1 119 ? 19.461 15.589 -39.524 1.00 85.44 119 ASP A N 1
ATOM 949 C CA . ASP A 1 119 ? 19.555 16.958 -38.985 1.00 85.44 119 ASP A CA 1
ATOM 950 C C . ASP A 1 119 ? 19.731 18.037 -40.063 1.00 85.44 119 ASP A C 1
ATOM 952 O O . ASP A 1 119 ? 19.587 19.229 -39.781 1.00 85.44 119 ASP A O 1
ATOM 956 N N . GLY A 1 120 ? 20.001 17.629 -41.303 1.00 81.44 120 GLY A N 1
ATOM 957 C CA . GLY A 1 120 ? 20.207 18.522 -42.435 1.00 81.44 120 GLY A CA 1
ATOM 958 C C . GLY A 1 120 ? 20.161 17.794 -43.776 1.00 81.44 120 GLY A C 1
ATOM 959 O O . GLY A 1 120 ? 19.956 16.581 -43.849 1.00 81.44 120 GLY A O 1
ATOM 960 N N . GLY A 1 121 ? 20.296 18.554 -44.860 1.00 75.25 121 GLY A N 1
ATOM 961 C CA . GLY A 1 121 ? 19.922 18.102 -46.204 1.00 75.25 121 GLY A CA 1
ATOM 962 C C . GLY A 1 121 ? 18.433 18.284 -46.429 1.00 75.25 121 GLY A C 1
ATOM 963 O O . GLY A 1 121 ? 17.912 19.322 -46.035 1.00 75.25 121 GLY A O 1
ATOM 964 N N . GLN A 1 122 ? 17.726 17.315 -47.008 1.00 82.50 122 GLN A N 1
ATOM 965 C CA . GLN A 1 122 ? 16.271 17.368 -47.277 1.00 82.50 122 GLN A CA 1
ATOM 966 C C . GLN A 1 122 ? 15.853 18.207 -48.498 1.00 82.50 122 GLN A C 1
ATOM 968 O O . GLN A 1 122 ? 14.665 18.271 -48.823 1.00 82.50 122 GLN A O 1
ATOM 973 N N . SER A 1 123 ? 16.789 18.860 -49.195 1.00 80.38 123 SER A N 1
ATOM 974 C CA . SER A 1 123 ? 16.468 19.727 -50.341 1.00 80.38 123 SER A CA 1
ATOM 975 C C . SER A 1 123 ? 16.581 19.011 -51.685 1.00 80.38 123 SER A C 1
ATOM 977 O O . SER A 1 123 ? 16.038 19.495 -52.683 1.00 80.38 123 SER A O 1
ATOM 979 N N . THR A 1 124 ? 17.280 17.875 -51.743 1.00 85.75 124 THR A N 1
ATOM 980 C CA . THR A 1 124 ? 17.455 17.097 -52.974 1.00 85.75 124 THR A CA 1
ATOM 981 C C . THR A 1 124 ? 16.850 15.704 -52.867 1.00 85.75 124 THR A C 1
ATOM 983 O O . THR A 1 124 ? 16.728 15.148 -51.785 1.00 85.75 124 THR A O 1
ATOM 986 N N . LYS A 1 125 ? 16.485 15.111 -54.013 1.00 83.94 125 LYS A N 1
ATOM 987 C CA . LYS A 1 125 ? 15.870 13.771 -54.083 1.00 83.94 125 LYS A CA 1
ATOM 988 C C . LYS A 1 125 ? 16.797 12.618 -53.692 1.00 83.94 125 LYS A C 1
ATOM 990 O O . LYS A 1 125 ? 16.442 11.462 -53.875 1.00 83.94 125 LYS A O 1
ATOM 995 N N . THR A 1 126 ? 18.017 12.918 -53.294 1.00 85.25 126 THR A N 1
ATOM 996 C CA . THR A 1 126 ? 19.135 11.986 -53.221 1.00 85.25 126 THR A CA 1
ATOM 997 C C . THR A 1 126 ? 19.967 12.360 -51.989 1.00 85.25 126 THR A C 1
ATOM 999 O O . THR A 1 126 ? 19.979 13.533 -51.637 1.00 85.25 126 THR A O 1
ATOM 1002 N N . PRO A 1 127 ? 20.698 11.443 -51.341 1.00 83.69 127 PRO A N 1
ATOM 1003 C CA . PRO A 1 127 ? 21.283 11.685 -50.015 1.00 83.69 127 PRO A CA 1
ATOM 1004 C C . PRO A 1 127 ? 22.550 12.571 -50.008 1.00 83.69 127 PRO A C 1
ATOM 1006 O O . PRO A 1 127 ? 23.327 12.575 -49.053 1.00 83.69 127 PRO A O 1
ATOM 1009 N N . GLN A 1 128 ? 22.832 13.306 -51.085 1.00 85.81 128 GLN A N 1
ATOM 1010 C CA . GLN A 1 128 ? 24.073 14.063 -51.273 1.00 85.81 128 GLN A CA 1
ATOM 1011 C C . GLN A 1 128 ? 24.177 15.204 -50.271 1.00 85.81 128 GLN A C 1
ATOM 1013 O O . GLN A 1 128 ? 25.278 15.469 -49.786 1.00 85.81 128 GLN A O 1
ATOM 1018 N N . ASP A 1 129 ? 23.068 15.878 -49.979 1.00 86.31 129 ASP A N 1
ATOM 1019 C CA . ASP A 1 129 ? 23.002 16.967 -49.008 1.00 86.31 129 ASP A CA 1
ATOM 1020 C C . ASP A 1 129 ? 22.630 16.500 -47.599 1.00 86.31 129 ASP A C 1
ATOM 1022 O O . ASP A 1 129 ? 22.799 17.276 -46.663 1.00 86.31 129 ASP A O 1
ATOM 1026 N N . ASP A 1 130 ? 22.186 15.252 -47.440 1.00 87.81 130 ASP A N 1
ATOM 1027 C CA . ASP A 1 130 ? 21.742 14.723 -46.156 1.00 87.81 130 ASP A CA 1
ATOM 1028 C C . ASP A 1 130 ? 22.867 14.653 -45.120 1.00 87.81 130 ASP A C 1
ATOM 1030 O O . ASP A 1 130 ? 23.970 14.153 -45.379 1.00 87.81 130 ASP A O 1
ATOM 1034 N N . THR A 1 131 ? 22.543 15.122 -43.918 1.00 89.12 131 THR A N 1
ATOM 1035 C CA . THR A 1 131 ? 23.361 14.975 -42.719 1.00 89.12 131 THR A CA 1
ATOM 1036 C C . THR A 1 131 ? 22.543 14.343 -41.600 1.00 89.12 131 THR A C 1
ATOM 1038 O O . THR A 1 131 ? 21.330 14.542 -41.509 1.00 89.12 131 THR A O 1
ATOM 1041 N N . TYR A 1 132 ? 23.215 13.546 -40.774 1.00 90.44 132 TYR A N 1
ATOM 1042 C CA . TYR A 1 132 ? 22.628 12.809 -39.663 1.00 90.44 132 TYR A CA 1
ATOM 1043 C C . TYR A 1 132 ? 23.436 13.017 -38.389 1.00 90.44 132 TYR A C 1
ATOM 1045 O O . TYR A 1 132 ? 24.644 13.260 -38.427 1.00 90.44 132 TYR A O 1
ATOM 1053 N N . HIS A 1 133 ? 22.778 12.787 -37.262 1.00 89.38 133 HIS A N 1
ATOM 1054 C CA . HIS A 1 133 ? 23.432 12.546 -35.985 1.00 89.38 133 HIS A CA 1
ATOM 1055 C C . HIS A 1 133 ? 22.866 11.272 -35.360 1.00 89.38 133 HIS A C 1
ATOM 1057 O O . HIS A 1 133 ? 21.698 10.931 -35.564 1.00 89.38 133 HIS A O 1
ATOM 1063 N N . SER A 1 134 ? 23.698 10.572 -34.593 1.00 87.88 134 SER A N 1
ATOM 1064 C CA . SER A 1 134 ? 23.243 9.457 -33.773 1.00 87.88 134 SER A CA 1
ATOM 1065 C C . SER A 1 134 ? 22.477 9.980 -32.557 1.00 87.88 134 SER A C 1
ATOM 1067 O O . SER A 1 134 ? 22.973 10.828 -31.809 1.00 87.88 134 SER A O 1
ATOM 1069 N N . VAL A 1 135 ? 21.306 9.416 -32.318 1.00 82.12 135 VAL A N 1
ATOM 1070 C CA . VAL A 1 135 ? 20.550 9.490 -31.079 1.00 82.12 135 VAL A CA 1
ATOM 1071 C C . VAL A 1 135 ? 20.667 8.127 -30.414 1.00 82.12 135 VAL A C 1
ATOM 1073 O O . VAL A 1 135 ? 20.026 7.158 -30.813 1.00 82.12 135 VAL A O 1
ATOM 1076 N N . CYS A 1 136 ? 21.532 8.039 -29.413 1.00 80.00 136 CYS A N 1
ATOM 1077 C CA . CYS A 1 136 ? 21.665 6.824 -28.628 1.00 80.00 136 CYS A CA 1
ATOM 1078 C C . CYS A 1 136 ? 20.535 6.731 -27.608 1.00 80.00 136 CYS A C 1
ATOM 1080 O O . CYS A 1 136 ? 20.167 7.744 -26.999 1.00 80.00 136 CYS A O 1
ATOM 1082 N N . ALA A 1 137 ? 19.997 5.528 -27.400 1.00 69.25 137 ALA A N 1
ATOM 1083 C CA . ALA A 1 137 ? 19.320 5.226 -26.154 1.00 69.25 137 ALA A CA 1
ATOM 1084 C C . ALA A 1 137 ? 20.300 5.625 -25.046 1.00 69.25 137 ALA A C 1
ATOM 1086 O O . ALA A 1 137 ? 21.448 5.185 -25.029 1.00 69.25 137 ALA A O 1
ATOM 1087 N N . SER A 1 138 ? 19.904 6.596 -24.221 1.00 63.81 138 SER A N 1
ATOM 1088 C CA . SER A 1 138 ? 20.803 7.204 -23.240 1.00 63.81 138 SER A CA 1
ATOM 1089 C C . SER A 1 138 ? 21.507 6.122 -22.427 1.00 63.81 138 SER A C 1
ATOM 1091 O O . SER A 1 138 ? 20.822 5.177 -22.021 1.00 63.81 138 SER A O 1
ATOM 1093 N N . ASP A 1 139 ? 22.805 6.306 -22.139 1.00 67.81 139 ASP A N 1
ATOM 1094 C CA . ASP A 1 139 ? 23.555 5.504 -21.166 1.00 67.81 139 ASP A CA 1
ATOM 1095 C C . ASP A 1 139 ? 22.625 5.103 -20.027 1.00 67.81 139 ASP A C 1
ATOM 1097 O O . ASP A 1 139 ? 21.982 5.970 -19.423 1.00 67.81 139 ASP A O 1
ATOM 1101 N N . CYS A 1 140 ? 22.501 3.798 -19.783 1.00 79.31 140 CYS A N 1
ATOM 1102 C CA . CYS A 1 140 ? 21.658 3.272 -18.723 1.00 79.31 140 CYS A CA 1
ATOM 1103 C C . CYS A 1 140 ? 21.810 4.127 -17.456 1.00 79.31 140 CYS A C 1
ATOM 1105 O O . CYS A 1 140 ? 22.871 4.153 -16.826 1.00 79.31 140 CYS A O 1
ATOM 1107 N N . ILE A 1 141 ? 20.742 4.824 -17.062 1.00 83.00 141 ILE A N 1
ATOM 1108 C CA . ILE A 1 141 ? 20.718 5.532 -15.792 1.00 83.00 141 ILE A CA 1
ATOM 1109 C C . ILE A 1 141 ? 20.473 4.456 -14.737 1.00 83.00 141 ILE A C 1
ATOM 1111 O O . ILE A 1 141 ? 19.334 4.071 -14.453 1.00 83.00 141 ILE A O 1
ATOM 1115 N N . SER A 1 142 ? 21.569 3.919 -14.208 1.00 86.31 142 SER A N 1
ATOM 1116 C CA . SER A 1 142 ? 21.561 2.847 -13.218 1.00 86.31 142 SER A CA 1
ATOM 1117 C C . SER A 1 142 ? 20.870 3.270 -11.927 1.00 86.31 142 SER A C 1
ATOM 1119 O O . SER A 1 142 ? 21.019 4.402 -11.451 1.00 86.31 142 SER A O 1
ATOM 1121 N N . LEU A 1 143 ? 20.170 2.323 -11.306 1.00 91.25 143 LEU A N 1
ATOM 1122 C CA . LEU A 1 143 ? 19.759 2.467 -9.916 1.00 91.25 143 LEU A CA 1
ATOM 1123 C C . LEU A 1 143 ? 20.995 2.575 -9.018 1.00 91.25 143 LEU A C 1
ATOM 1125 O O . LEU A 1 143 ? 21.923 1.776 -9.100 1.00 91.25 143 LEU A O 1
ATOM 1129 N N . THR A 1 144 ? 20.990 3.563 -8.131 1.00 91.62 144 THR A N 1
ATOM 1130 C CA . THR A 1 144 ? 22.044 3.755 -7.120 1.00 91.62 144 THR A CA 1
ATOM 1131 C C . THR A 1 144 ? 21.563 3.402 -5.720 1.00 91.62 144 THR A C 1
ATOM 1133 O O . THR A 1 144 ? 22.374 3.074 -4.857 1.00 91.62 144 THR A O 1
ATOM 1136 N N . ASN A 1 145 ? 20.249 3.454 -5.480 1.00 93.12 145 ASN A N 1
ATOM 1137 C CA . ASN A 1 145 ? 19.660 3.096 -4.199 1.00 93.12 145 ASN A CA 1
ATOM 1138 C C . ASN A 1 145 ? 18.194 2.662 -4.343 1.00 93.12 145 ASN A C 1
ATOM 1140 O O . ASN A 1 145 ? 17.496 3.084 -5.269 1.00 93.12 145 ASN A O 1
ATOM 1144 N N . ALA A 1 146 ? 17.725 1.887 -3.369 1.00 95.69 146 ALA A N 1
ATOM 1145 C CA . ALA A 1 146 ? 16.317 1.617 -3.124 1.00 95.69 146 ALA A CA 1
ATOM 1146 C C . ALA A 1 146 ? 15.993 1.847 -1.640 1.00 95.69 146 ALA A C 1
ATOM 1148 O O . ALA A 1 146 ? 16.841 1.681 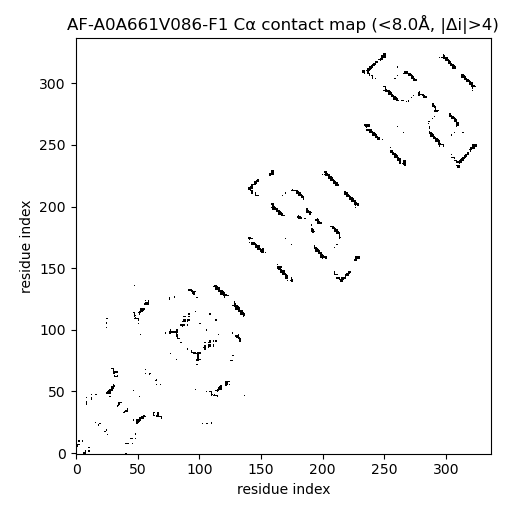-0.763 1.00 95.69 146 ALA A O 1
ATOM 1149 N N . ALA A 1 147 ? 14.752 2.203 -1.347 1.00 95.44 147 ALA A N 1
ATOM 1150 C CA . ALA A 1 147 ? 14.211 2.321 -0.003 1.00 95.44 147 ALA A CA 1
ATOM 1151 C C . ALA A 1 147 ? 12.799 1.726 0.042 1.00 95.44 147 ALA A C 1
ATOM 1153 O O . ALA A 1 147 ? 12.139 1.584 -0.986 1.00 95.44 147 ALA A O 1
ATOM 1154 N N . ILE A 1 148 ? 12.358 1.359 1.244 1.00 97.50 148 ILE A N 1
ATOM 1155 C CA . ILE A 1 148 ? 11.009 0.847 1.500 1.00 97.50 148 ILE A CA 1
ATOM 1156 C C . ILE A 1 148 ? 10.300 1.860 2.395 1.00 97.50 148 ILE A C 1
ATOM 1158 O O . ILE A 1 148 ? 10.721 2.062 3.537 1.00 97.50 148 ILE A O 1
ATOM 1162 N N . GLU A 1 149 ? 9.215 2.443 1.904 1.00 93.69 149 GLU A N 1
ATOM 1163 C CA . GLU A 1 149 ? 8.353 3.362 2.647 1.00 93.69 149 GLU A CA 1
ATOM 1164 C C . GLU A 1 149 ? 7.083 2.674 3.164 1.00 93.69 149 GLU A C 1
ATOM 1166 O O . GLU A 1 149 ? 6.708 1.579 2.736 1.00 93.69 149 GLU A O 1
ATOM 1171 N N . GLY A 1 150 ? 6.430 3.314 4.136 1.00 89.50 150 GLY A N 1
ATOM 1172 C CA . GLY A 1 150 ? 5.176 2.857 4.740 1.00 89.50 150 GLY A CA 1
ATOM 1173 C C . GLY A 1 150 ? 5.326 2.412 6.201 1.00 89.50 150 GLY A C 1
ATOM 1174 O O . GLY A 1 150 ? 6.279 2.807 6.863 1.00 89.50 150 GLY A O 1
ATOM 1175 N N . PRO A 1 151 ? 4.450 1.563 6.758 1.00 91.06 151 PRO A N 1
ATOM 1176 C CA . PRO A 1 151 ? 3.177 1.204 6.160 1.00 91.06 151 PRO A CA 1
ATOM 1177 C C . PRO A 1 151 ? 2.355 2.457 5.827 1.00 91.06 151 PRO A C 1
ATOM 1179 O O . PRO A 1 151 ? 2.317 3.409 6.605 1.00 91.06 151 PRO A O 1
ATOM 1182 N N . VAL A 1 152 ? 1.777 2.495 4.628 1.00 85.50 152 VAL A N 1
ATOM 1183 C CA . VAL A 1 152 ? 1.080 3.678 4.102 1.00 85.50 152 VAL A CA 1
ATOM 1184 C C . VAL A 1 152 ? -0.265 3.849 4.809 1.00 85.50 152 VAL A C 1
ATOM 1186 O O . VAL A 1 152 ? -1.016 2.889 4.951 1.00 85.50 152 VAL A O 1
ATOM 1189 N N . GLY A 1 153 ? -0.576 5.073 5.243 1.00 70.56 153 GLY A N 1
ATOM 1190 C CA . GLY A 1 153 ? -1.870 5.416 5.848 1.00 70.56 153 GLY A CA 1
ATOM 1191 C C . GLY A 1 153 ? -2.050 5.022 7.319 1.00 70.56 153 GLY A C 1
ATOM 1192 O O . GLY A 1 153 ? -3.060 5.396 7.905 1.00 70.56 153 GLY A O 1
ATOM 1193 N N . GLU A 1 154 ? -1.074 4.347 7.935 1.00 75.00 154 GLU A N 1
ATOM 1194 C CA . GLU A 1 154 ? -1.185 3.815 9.300 1.00 75.00 154 GLU A CA 1
ATOM 1195 C C . GLU A 1 154 ? -0.159 4.456 10.253 1.00 75.00 154 GLU A C 1
ATOM 1197 O O . GLU A 1 154 ? 1.010 4.057 10.279 1.00 75.00 154 GLU A O 1
ATOM 1202 N N . PRO A 1 155 ? -0.558 5.453 11.065 1.00 62.12 155 PRO A N 1
ATOM 1203 C CA . PRO A 1 155 ? 0.290 5.969 12.128 1.00 62.12 155 PRO A CA 1
ATOM 1204 C C . PRO A 1 155 ? 0.224 5.058 13.366 1.00 62.12 155 PRO A C 1
ATOM 1206 O O . PRO A 1 155 ? -0.808 4.970 14.025 1.00 62.12 155 PRO A O 1
ATOM 1209 N N . GLY A 1 156 ? 1.347 4.439 13.744 1.00 72.94 156 GLY A N 1
ATOM 1210 C CA . GLY A 1 156 ? 1.502 3.786 15.053 1.00 72.94 156 GLY A CA 1
ATOM 1211 C C . GLY A 1 156 ? 1.808 2.288 15.008 1.00 72.94 156 GLY A C 1
ATOM 1212 O O . GLY A 1 156 ? 2.572 1.820 14.165 1.00 72.94 156 GLY A O 1
ATOM 1213 N N . THR A 1 157 ? 1.283 1.556 15.993 1.00 80.94 157 THR A N 1
ATOM 1214 C CA . THR A 1 157 ? 1.549 0.126 16.201 1.00 80.94 157 THR A CA 1
ATOM 1215 C C . THR A 1 157 ? 0.882 -0.731 15.128 1.00 80.94 157 THR A C 1
ATOM 1217 O O . THR A 1 157 ? -0.301 -0.571 14.837 1.00 80.94 157 THR A O 1
ATOM 1220 N N . LEU A 1 158 ? 1.628 -1.692 14.580 1.00 89.25 158 LEU A N 1
ATOM 1221 C CA . LEU A 1 158 ? 1.107 -2.671 13.626 1.00 89.25 158 LEU A CA 1
ATOM 1222 C C . LEU A 1 158 ? 0.625 -3.913 14.364 1.00 89.25 158 LEU A C 1
ATOM 1224 O O . LEU A 1 158 ? 1.258 -4.331 15.327 1.00 89.25 158 LEU A O 1
ATOM 1228 N N . TYR A 1 159 ? -0.440 -4.541 13.885 1.00 86.38 159 TYR A N 1
ATOM 1229 C CA . TYR A 1 159 ? -1.062 -5.694 14.519 1.00 86.38 159 TYR A CA 1
ATOM 1230 C C . TYR A 1 159 ? -1.118 -6.903 13.589 1.00 86.38 159 TYR A C 1
ATOM 1232 O O . TYR A 1 159 ? -1.175 -6.789 12.365 1.00 86.38 159 TYR A O 1
ATOM 1240 N N . VAL A 1 160 ? -1.102 -8.097 14.178 1.00 88.31 160 VAL A N 1
ATOM 1241 C CA . VAL A 1 160 ? -1.311 -9.347 13.435 1.00 88.31 160 VAL A CA 1
ATOM 1242 C C . VAL A 1 160 ? -2.658 -9.358 12.711 1.00 88.31 160 VAL A C 1
ATOM 1244 O O . VAL A 1 160 ? -3.632 -8.772 13.171 1.00 88.31 160 VAL A O 1
ATOM 1247 N N . SER A 1 161 ? -2.733 -10.107 11.612 1.00 84.00 161 SER A N 1
ATOM 1248 C CA . SER A 1 161 ? -3.940 -10.291 10.785 1.00 84.00 161 SER A CA 1
ATOM 1249 C C . SER A 1 161 ? -4.510 -9.019 10.135 1.00 84.00 161 SER A C 1
ATOM 1251 O O . SER A 1 161 ? -5.568 -9.088 9.516 1.00 84.00 161 SER A O 1
ATOM 1253 N N . THR A 1 162 ? -3.800 -7.891 10.207 1.00 83.56 162 THR A N 1
ATOM 1254 C CA . THR A 1 162 ? -4.126 -6.653 9.485 1.00 83.56 162 THR A CA 1
ATOM 1255 C C . THR A 1 162 ? -3.273 -6.541 8.216 1.00 83.56 162 THR A C 1
ATOM 1257 O O . THR A 1 162 ? -2.113 -6.965 8.197 1.00 83.56 162 THR A O 1
ATOM 1260 N N . GLN A 1 163 ? -3.855 -6.009 7.138 1.00 91.12 163 GLN A N 1
ATOM 1261 C CA . GLN A 1 163 ? -3.147 -5.733 5.887 1.00 91.12 163 GLN A CA 1
ATOM 1262 C C . GLN A 1 163 ? -2.431 -4.386 5.954 1.00 91.12 163 GLN A C 1
ATOM 1264 O O . GLN A 1 163 ? -3.027 -3.389 6.348 1.00 91.12 163 GLN A O 1
ATOM 1269 N N . TYR A 1 164 ? -1.171 -4.362 5.526 1.00 92.50 164 TYR A N 1
ATOM 1270 C CA . TYR A 1 164 ? -0.353 -3.154 5.490 1.00 92.50 164 TYR A CA 1
ATOM 1271 C C . TYR A 1 164 ? 0.332 -3.010 4.138 1.00 92.50 164 TYR A C 1
ATOM 1273 O O . TYR A 1 164 ? 0.939 -3.969 3.652 1.00 92.50 164 TYR A O 1
ATOM 1281 N N . ALA A 1 165 ? 0.246 -1.814 3.557 1.00 94.81 165 ALA A N 1
ATOM 1282 C CA . ALA A 1 165 ? 0.843 -1.491 2.268 1.00 94.81 165 ALA A CA 1
ATOM 1283 C C . ALA A 1 165 ? 2.223 -0.842 2.427 1.00 94.81 165 ALA A C 1
ATOM 1285 O O . ALA A 1 165 ? 2.415 -0.018 3.320 1.00 94.81 165 ALA A O 1
ATOM 1286 N N . PHE A 1 166 ? 3.163 -1.191 1.554 1.00 95.75 166 PHE A N 1
ATOM 1287 C CA . PHE A 1 166 ? 4.516 -0.632 1.500 1.00 95.75 166 PHE A CA 1
ATOM 1288 C C . PHE A 1 166 ? 4.852 -0.256 0.064 1.00 95.75 166 PHE A C 1
ATOM 1290 O O . PHE A 1 166 ? 4.385 -0.910 -0.869 1.00 95.75 166 PHE A O 1
ATOM 1297 N N . GLU A 1 167 ? 5.688 0.764 -0.096 1.00 95.56 167 GLU A N 1
ATOM 1298 C CA . GLU A 1 167 ? 6.089 1.286 -1.404 1.00 95.56 167 GLU A CA 1
ATOM 1299 C C . GLU A 1 167 ? 7.609 1.217 -1.572 1.00 95.56 167 GLU A C 1
ATOM 1301 O O . GLU A 1 167 ? 8.370 1.433 -0.624 1.00 95.56 167 GLU A O 1
ATOM 1306 N N . ALA A 1 168 ? 8.055 0.896 -2.783 1.00 94.62 168 ALA A N 1
ATOM 1307 C CA . ALA A 1 168 ? 9.445 0.980 -3.198 1.00 94.62 168 ALA A CA 1
ATOM 1308 C C . ALA A 1 168 ? 9.761 2.400 -3.667 1.00 94.62 168 ALA A C 1
ATOM 1310 O O . ALA A 1 168 ? 9.111 2.927 -4.564 1.00 94.62 168 ALA A O 1
ATOM 1311 N N . ILE A 1 169 ? 10.825 2.987 -3.126 1.00 91.94 169 ILE A N 1
ATOM 1312 C CA . ILE A 1 169 ? 11.375 4.254 -3.607 1.00 91.94 169 ILE A CA 1
ATOM 1313 C C . ILE A 1 169 ? 12.746 3.981 -4.213 1.00 91.94 169 ILE A C 1
ATOM 1315 O O . ILE A 1 169 ? 13.647 3.500 -3.529 1.00 91.94 169 ILE A O 1
ATOM 1319 N N . THR A 1 170 ? 12.930 4.295 -5.490 1.00 91.25 170 THR A N 1
ATOM 1320 C CA . THR A 1 170 ? 14.193 4.098 -6.215 1.00 91.25 170 THR A CA 1
ATOM 1321 C C . THR A 1 170 ? 14.905 5.421 -6.480 1.00 91.25 170 THR A C 1
ATOM 1323 O O . THR A 1 170 ? 14.270 6.445 -6.722 1.00 91.25 170 THR A O 1
ATOM 1326 N N . THR A 1 171 ? 16.240 5.420 -6.435 1.00 83.62 171 THR A N 1
ATOM 1327 C CA . THR A 1 171 ? 17.075 6.597 -6.737 1.00 83.62 171 THR A CA 1
ATOM 1328 C C . THR A 1 171 ? 18.085 6.279 -7.845 1.00 83.62 171 THR A C 1
ATOM 1330 O O . THR A 1 171 ? 18.786 5.271 -7.735 1.00 83.62 171 THR A O 1
ATOM 1333 N N . PRO A 1 172 ? 18.245 7.152 -8.856 1.00 85.12 172 PRO A N 1
ATOM 1334 C CA . PRO A 1 172 ? 17.443 8.354 -9.109 1.00 85.12 172 PRO A CA 1
ATOM 1335 C C . PRO A 1 172 ? 16.040 8.005 -9.638 1.00 85.12 172 PRO A C 1
ATOM 1337 O O . PRO A 1 172 ? 15.826 6.929 -10.184 1.00 85.12 172 PRO A O 1
ATOM 1340 N N . VAL A 1 173 ? 15.086 8.935 -9.529 1.00 77.44 173 VAL A N 1
ATOM 1341 C CA . VAL A 1 173 ? 13.745 8.777 -10.142 1.00 77.44 173 VAL A CA 1
ATOM 1342 C C . VAL A 1 173 ? 13.788 8.793 -11.674 1.00 77.44 173 VAL A C 1
ATOM 1344 O O . VAL A 1 173 ? 12.832 8.398 -12.326 1.00 77.44 173 VAL A O 1
ATOM 1347 N N . THR A 1 174 ? 14.905 9.248 -12.245 1.00 77.56 174 THR A N 1
ATOM 1348 C CA . THR A 1 174 ? 15.195 9.227 -13.682 1.00 77.56 174 THR A CA 1
ATOM 1349 C C . THR A 1 174 ? 15.887 7.937 -14.126 1.00 77.56 174 THR A C 1
ATOM 1351 O O . THR A 1 174 ? 16.415 7.903 -15.231 1.00 77.56 174 THR A O 1
ATOM 1354 N N . ALA A 1 175 ? 15.968 6.910 -13.271 1.00 80.50 175 ALA A N 1
ATOM 1355 C CA . ALA A 1 175 ? 16.565 5.632 -13.642 1.00 80.50 175 ALA A CA 1
ATOM 1356 C C . ALA A 1 175 ? 15.847 5.015 -14.850 1.00 80.50 175 ALA A C 1
ATOM 1358 O O . ALA A 1 175 ? 14.622 5.098 -14.971 1.00 80.50 175 ALA A O 1
ATOM 1359 N N . THR A 1 176 ? 16.615 4.393 -15.743 1.00 81.38 176 THR A N 1
ATOM 1360 C CA . THR A 1 176 ? 16.086 3.827 -16.987 1.00 81.38 176 THR A CA 1
ATOM 1361 C C . THR A 1 176 ? 15.120 2.682 -16.679 1.00 81.38 176 THR A C 1
ATOM 1363 O O . THR A 1 176 ? 15.450 1.770 -15.918 1.00 81.38 176 THR A O 1
ATOM 1366 N N . THR A 1 177 ? 13.930 2.731 -17.277 1.00 79.94 177 THR A N 1
ATOM 1367 C CA . THR A 1 177 ? 12.891 1.694 -17.196 1.00 79.94 177 THR A CA 1
ATOM 1368 C C . THR A 1 177 ? 13.079 0.625 -18.283 1.00 79.94 177 THR A C 1
ATOM 1370 O O . THR A 1 177 ? 13.582 0.964 -19.352 1.00 79.94 177 THR A O 1
ATOM 1373 N N . PRO A 1 178 ? 12.605 -0.622 -18.096 1.00 85.06 178 PR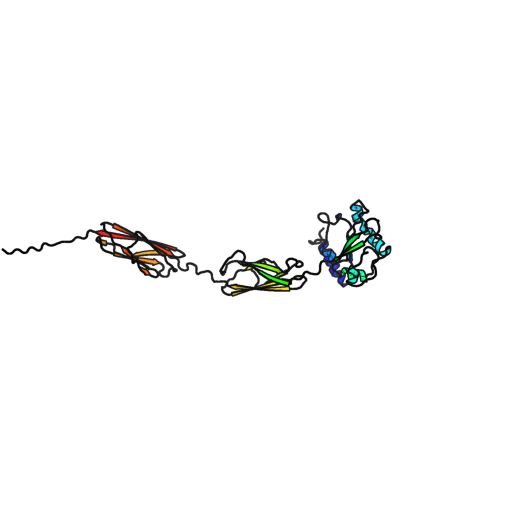O A N 1
ATOM 1374 C CA . PRO A 1 178 ? 11.818 -1.112 -16.963 1.00 85.06 178 PRO A CA 1
ATOM 1375 C C . PRO A 1 178 ? 12.664 -1.374 -15.709 1.00 85.06 178 PRO A C 1
ATOM 1377 O O . PRO A 1 178 ? 13.831 -1.744 -15.801 1.00 85.06 178 PRO A O 1
ATOM 1380 N N . ILE A 1 179 ? 12.043 -1.208 -14.538 1.00 85.38 179 ILE A N 1
ATOM 1381 C CA . ILE A 1 179 ? 12.595 -1.628 -13.245 1.00 85.38 179 ILE A CA 1
ATOM 1382 C C . ILE A 1 179 ? 11.797 -2.845 -12.780 1.00 85.38 179 ILE A C 1
ATOM 1384 O O . ILE A 1 179 ? 10.568 -2.794 -12.718 1.00 85.38 179 ILE A O 1
ATOM 1388 N N . SER A 1 180 ? 12.483 -3.936 -12.451 1.00 91.31 180 SER A N 1
ATOM 1389 C CA . SER A 1 180 ? 11.874 -5.115 -11.832 1.00 91.31 180 SER A CA 1
ATOM 1390 C C . SER A 1 180 ? 12.018 -5.071 -10.315 1.00 91.31 180 SER A C 1
ATOM 1392 O O . SER A 1 180 ? 13.095 -4.754 -9.809 1.00 91.31 180 SER A O 1
ATOM 1394 N N . TYR A 1 181 ? 10.955 -5.433 -9.594 1.00 95.56 181 TYR A N 1
ATOM 1395 C CA . TYR A 1 181 ? 10.916 -5.436 -8.130 1.00 95.56 181 TYR A CA 1
ATOM 1396 C C . TYR A 1 181 ? 10.714 -6.854 -7.596 1.00 95.56 181 TYR A C 1
ATOM 1398 O O . TYR A 1 181 ? 9.790 -7.555 -7.999 1.00 95.56 181 TYR A O 1
ATOM 1406 N N . THR A 1 182 ? 11.547 -7.268 -6.647 1.00 97.31 182 THR A N 1
ATOM 1407 C CA . THR A 1 182 ? 11.408 -8.542 -5.934 1.00 97.31 182 THR A CA 1
ATOM 1408 C C . THR A 1 182 ? 11.358 -8.289 -4.437 1.00 97.31 182 THR A C 1
ATOM 1410 O O . THR A 1 182 ? 12.300 -7.751 -3.854 1.00 97.31 182 THR A O 1
ATOM 1413 N N . TRP A 1 183 ? 10.267 -8.713 -3.807 1.00 98.12 183 TRP A N 1
ATOM 1414 C CA . TRP A 1 183 ? 10.027 -8.548 -2.378 1.00 98.12 183 TRP A CA 1
ATOM 1415 C C . TRP A 1 183 ? 10.168 -9.874 -1.626 1.00 98.12 183 TRP A C 1
ATOM 1417 O O . TRP A 1 183 ? 9.705 -10.917 -2.097 1.00 98.12 183 TRP A O 1
ATOM 1427 N N . ALA A 1 184 ? 10.798 -9.825 -0.450 1.00 97.38 184 ALA A N 1
ATOM 1428 C CA . ALA A 1 184 ? 11.008 -10.962 0.442 1.00 97.38 184 ALA A CA 1
ATOM 1429 C C . ALA A 1 184 ? 10.704 -10.583 1.910 1.00 97.38 184 ALA A C 1
ATOM 1431 O O . ALA A 1 184 ? 11.155 -9.533 2.361 1.00 97.38 184 ALA A O 1
ATOM 1432 N N . PRO A 1 185 ? 9.993 -11.415 2.698 1.00 97.31 185 PRO A N 1
ATOM 1433 C CA . PRO A 1 185 ? 9.273 -12.622 2.276 1.00 97.31 185 PRO A CA 1
ATOM 1434 C C . PRO A 1 185 ? 8.215 -12.305 1.209 1.00 97.31 185 PRO A C 1
ATOM 1436 O O . PRO A 1 185 ? 7.919 -11.138 0.979 1.00 97.31 185 PRO A O 1
ATOM 1439 N N . GLU A 1 186 ? 7.671 -13.313 0.528 1.00 96.50 186 GLU A N 1
ATOM 1440 C CA . GLU A 1 186 ? 6.682 -13.071 -0.530 1.00 96.50 186 GLU A CA 1
ATOM 1441 C C . GLU A 1 186 ? 5.459 -12.313 0.032 1.00 96.50 186 GLU A C 1
ATOM 1443 O O . GLU A 1 186 ? 4.917 -12.720 1.069 1.00 96.50 186 GLU A O 1
ATOM 1448 N N . PRO A 1 187 ? 5.060 -11.178 -0.575 1.00 96.56 187 PRO A N 1
ATOM 1449 C CA . PRO A 1 187 ? 3.906 -10.413 -0.124 1.00 96.56 187 PRO A CA 1
ATOM 1450 C C . PRO A 1 187 ? 2.602 -11.149 -0.436 1.00 96.56 187 PRO A C 1
ATOM 1452 O O . PRO A 1 187 ? 2.539 -12.012 -1.307 1.00 96.56 187 PRO A O 1
ATOM 1455 N N . VAL A 1 188 ? 1.526 -10.764 0.250 1.00 94.75 188 VAL A N 1
ATOM 1456 C CA . VAL A 1 188 ? 0.184 -11.307 -0.019 1.00 94.75 188 VAL A CA 1
ATOM 1457 C C . VAL A 1 188 ? -0.307 -10.867 -1.404 1.00 94.75 188 VAL A C 1
ATOM 1459 O O . VAL A 1 188 ? -1.019 -11.610 -2.076 1.00 94.75 188 VAL A O 1
ATOM 1462 N N . SER A 1 189 ? 0.087 -9.668 -1.844 1.00 93.62 189 SER A N 1
ATOM 1463 C CA . SER A 1 189 ? -0.187 -9.138 -3.183 1.00 93.62 189 SER A CA 1
ATOM 1464 C C . SER A 1 189 ? 0.849 -8.093 -3.602 1.00 93.62 189 SER A C 1
ATOM 1466 O O . SER A 1 189 ? 1.488 -7.472 -2.752 1.00 93.62 189 SER A O 1
ATOM 1468 N N . GLY A 1 190 ? 0.976 -7.868 -4.915 1.00 91.75 190 GLY A N 1
ATOM 1469 C CA . GLY A 1 190 ? 1.830 -6.818 -5.491 1.00 91.75 190 GLY A CA 1
ATOM 1470 C C . GLY A 1 190 ? 3.268 -7.239 -5.816 1.00 91.75 190 GLY A C 1
ATOM 1471 O O . GLY A 1 190 ? 4.076 -6.389 -6.184 1.00 91.75 190 GLY A O 1
ATOM 1472 N N . GLN A 1 191 ? 3.617 -8.529 -5.697 1.00 96.31 191 GLN A N 1
ATOM 1473 C CA . GLN A 1 191 ? 4.942 -9.014 -6.104 1.00 96.31 191 GLN A CA 1
ATOM 1474 C C . GLN A 1 191 ? 5.239 -8.620 -7.560 1.00 96.31 191 GLN A C 1
ATOM 1476 O O . GLN A 1 191 ? 4.361 -8.717 -8.418 1.00 96.31 191 GLN A O 1
ATOM 1481 N N . GLY A 1 192 ? 6.468 -8.181 -7.839 1.00 89.19 192 GLY A N 1
ATOM 1482 C CA . GLY A 1 192 ? 6.841 -7.665 -9.159 1.00 89.19 192 GLY A CA 1
ATOM 1483 C C . GLY A 1 192 ? 6.551 -6.176 -9.373 1.00 89.19 192 GLY A C 1
ATOM 1484 O O . GLY A 1 192 ? 6.951 -5.641 -10.402 1.00 89.19 192 GLY A O 1
ATOM 1485 N N . THR A 1 193 ? 5.881 -5.503 -8.432 1.00 93.06 193 THR A N 1
ATOM 1486 C CA . THR A 1 193 ? 5.511 -4.081 -8.544 1.00 93.06 193 THR A CA 1
ATOM 1487 C C . THR A 1 193 ? 6.177 -3.227 -7.464 1.00 93.06 193 THR A C 1
ATOM 1489 O O . THR A 1 193 ? 6.772 -3.745 -6.514 1.00 93.06 193 THR A O 1
ATOM 1492 N N . ASP A 1 194 ? 6.080 -1.910 -7.610 1.00 91.56 194 ASP A N 1
ATOM 1493 C CA . ASP A 1 194 ? 6.576 -0.910 -6.664 1.00 91.56 194 ASP A CA 1
ATOM 1494 C C . ASP A 1 194 ? 5.678 -0.737 -5.424 1.00 91.56 194 ASP A C 1
ATOM 1496 O O . ASP A 1 194 ? 6.058 -0.023 -4.499 1.00 91.56 194 ASP A O 1
ATOM 1500 N N . SER A 1 195 ? 4.533 -1.425 -5.349 1.00 94.06 195 SER A N 1
ATOM 1501 C CA . SER A 1 195 ? 3.615 -1.387 -4.206 1.00 94.06 195 SER A CA 1
ATOM 1502 C C . SER A 1 195 ? 3.166 -2.789 -3.793 1.00 94.06 195 SER A C 1
ATOM 1504 O O . SER A 1 195 ? 2.668 -3.573 -4.598 1.00 94.06 195 SER A O 1
ATOM 1506 N N . VAL A 1 196 ? 3.315 -3.126 -2.511 1.00 96.81 196 VAL A N 1
ATOM 1507 C CA . VAL A 1 196 ? 2.992 -4.463 -1.985 1.00 96.81 196 VAL A CA 1
ATOM 1508 C C . VAL A 1 196 ? 2.139 -4.408 -0.738 1.00 96.81 196 VAL A C 1
ATOM 1510 O O . VAL A 1 196 ? 2.152 -3.431 0.006 1.00 96.81 196 VAL A O 1
ATOM 1513 N N . THR A 1 197 ? 1.422 -5.498 -0.469 1.00 95.19 197 THR A N 1
ATOM 1514 C CA . THR A 1 197 ? 0.659 -5.674 0.771 1.00 95.19 197 THR A CA 1
ATOM 1515 C C . THR A 1 197 ? 1.131 -6.903 1.536 1.00 95.19 197 THR A C 1
ATOM 1517 O O . THR A 1 197 ? 1.255 -7.995 0.978 1.00 95.19 197 THR A O 1
ATOM 1520 N N . TYR A 1 198 ? 1.344 -6.738 2.841 1.00 95.62 198 TYR A N 1
ATOM 1521 C CA . TYR A 1 198 ? 1.677 -7.816 3.768 1.00 95.62 198 TYR A CA 1
ATOM 1522 C C . TYR A 1 198 ? 0.594 -8.020 4.825 1.00 95.62 198 TYR A C 1
ATOM 1524 O O . TYR A 1 198 ? -0.116 -7.095 5.216 1.00 95.62 198 TYR A O 1
ATOM 1532 N N . THR A 1 199 ? 0.510 -9.249 5.332 1.00 92.50 199 THR A N 1
ATOM 1533 C CA . THR A 1 199 ? -0.264 -9.614 6.523 1.00 92.50 199 THR A CA 1
ATOM 1534 C C . THR A 1 199 ? 0.551 -10.604 7.338 1.00 92.50 199 THR A C 1
ATOM 1536 O O . THR A 1 199 ? 1.071 -11.579 6.795 1.00 92.50 199 THR A O 1
ATOM 1539 N N . TRP A 1 200 ? 0.661 -10.381 8.646 1.00 92.62 200 TRP A N 1
ATOM 1540 C CA . TRP A 1 200 ? 1.442 -11.251 9.525 1.00 92.62 200 TRP A CA 1
ATOM 1541 C C . TRP A 1 200 ? 0.545 -12.043 10.464 1.00 92.62 200 TRP A C 1
ATOM 1543 O O . TRP A 1 200 ? -0.263 -11.475 11.192 1.00 92.62 200 TRP A O 1
ATOM 1553 N N . ALA A 1 201 ? 0.732 -13.361 10.488 1.00 90.38 201 ALA A N 1
ATOM 1554 C CA . ALA A 1 201 ? 0.003 -14.251 11.390 1.00 90.38 201 ALA A CA 1
ATOM 1555 C C . ALA A 1 201 ? 0.544 -14.232 12.832 1.00 90.38 201 ALA A C 1
ATOM 1557 O O . ALA A 1 201 ? -0.164 -14.594 13.766 1.00 90.38 201 ALA A O 1
ATOM 1558 N N . THR A 1 202 ? 1.804 -13.834 13.024 1.00 91.75 202 THR A N 1
ATOM 1559 C CA . THR A 1 202 ? 2.476 -13.838 14.330 1.00 91.75 202 THR A CA 1
ATOM 1560 C C . THR A 1 202 ? 3.038 -12.467 14.658 1.00 91.75 202 THR A C 1
ATOM 1562 O O . THR A 1 202 ? 3.518 -11.764 13.766 1.00 91.75 202 THR A O 1
ATOM 1565 N N . SER A 1 203 ? 3.024 -12.112 15.940 1.00 91.44 203 SER A N 1
ATOM 1566 C CA . SER A 1 203 ? 3.657 -10.897 16.445 1.00 91.44 203 SER A CA 1
ATOM 1567 C C . SER A 1 203 ? 5.191 -11.016 16.455 1.00 91.44 203 SER A C 1
ATOM 1569 O O . SER A 1 203 ? 5.764 -12.050 16.088 1.00 91.44 203 SER A O 1
ATOM 1571 N N . GLY A 1 204 ? 5.865 -9.935 16.833 1.00 93.50 204 GLY A N 1
ATOM 1572 C CA . GLY A 1 204 ? 7.313 -9.786 16.877 1.00 93.50 204 GLY A CA 1
ATOM 1573 C C . GLY A 1 204 ? 7.884 -8.970 15.718 1.00 93.50 204 GLY A C 1
ATOM 1574 O O . GLY A 1 204 ? 7.167 -8.403 14.891 1.00 93.50 204 GLY A O 1
ATOM 1575 N N . THR A 1 205 ? 9.213 -8.921 15.672 1.00 95.81 205 THR A N 1
ATOM 1576 C CA . THR A 1 205 ? 9.972 -8.208 14.643 1.00 95.81 205 THR A CA 1
ATOM 1577 C C . THR A 1 205 ? 9.869 -8.922 13.297 1.00 95.81 205 THR A C 1
ATOM 1579 O O . THR A 1 205 ? 10.104 -10.130 13.212 1.00 95.81 205 THR A O 1
ATOM 1582 N N . LYS A 1 206 ? 9.536 -8.179 12.239 1.00 95.94 206 LYS A N 1
ATOM 1583 C CA . LYS A 1 206 ? 9.498 -8.654 10.851 1.00 95.94 206 LYS A CA 1
ATOM 1584 C C . LYS A 1 206 ? 10.495 -7.868 10.016 1.00 95.94 206 LYS A C 1
ATOM 1586 O O . LYS A 1 206 ? 10.647 -6.663 10.204 1.00 95.94 206 LYS A O 1
ATOM 1591 N N . THR A 1 207 ? 11.130 -8.558 9.080 1.00 97.19 207 THR A N 1
ATOM 1592 C CA . THR A 1 207 ? 12.084 -7.971 8.142 1.00 97.19 207 THR A CA 1
ATOM 1593 C C . THR A 1 207 ? 11.538 -8.129 6.733 1.00 97.19 207 THR A C 1
ATOM 1595 O O . THR A 1 207 ? 11.186 -9.240 6.339 1.00 97.19 207 THR A O 1
ATOM 1598 N N . ILE A 1 208 ? 11.461 -7.023 6.001 1.00 98.06 208 ILE A N 1
ATOM 1599 C CA . ILE A 1 208 ? 11.106 -6.965 4.584 1.00 98.06 208 ILE A CA 1
ATOM 1600 C C . ILE A 1 208 ? 12.366 -6.570 3.822 1.00 98.06 208 ILE A C 1
ATOM 1602 O O . ILE A 1 208 ? 13.041 -5.613 4.197 1.00 98.06 208 ILE A O 1
ATOM 1606 N N . THR A 1 209 ? 12.671 -7.282 2.750 1.00 98.31 209 THR A N 1
ATOM 1607 C CA . THR A 1 209 ? 13.757 -6.987 1.824 1.00 98.31 209 THR A CA 1
ATOM 1608 C C . THR A 1 209 ? 13.163 -6.715 0.452 1.00 98.31 209 THR A C 1
ATOM 1610 O O . THR A 1 209 ? 12.348 -7.487 -0.047 1.00 98.31 209 THR A O 1
ATOM 1613 N N . LEU A 1 210 ? 13.589 -5.616 -0.153 1.00 98.44 210 LEU A N 1
ATOM 1614 C CA . LEU A 1 210 ? 13.277 -5.233 -1.520 1.00 98.44 210 LEU A CA 1
ATOM 1615 C C . LEU A 1 210 ? 14.554 -5.352 -2.347 1.00 98.44 210 LEU A C 1
ATOM 1617 O O . LEU A 1 210 ? 15.591 -4.835 -1.939 1.00 98.44 210 LEU A O 1
ATOM 1621 N N . THR A 1 211 ? 14.464 -5.981 -3.513 1.00 97.88 211 THR A N 1
ATOM 1622 C CA . THR A 1 211 ? 15.478 -5.922 -4.571 1.00 97.88 211 THR A CA 1
ATOM 1623 C C . THR A 1 211 ? 14.856 -5.233 -5.776 1.00 97.88 211 THR A C 1
ATOM 1625 O O . THR A 1 211 ? 13.857 -5.723 -6.299 1.00 97.88 211 THR A O 1
ATOM 1628 N N . ALA A 1 212 ? 15.410 -4.098 -6.189 1.00 95.44 212 ALA A N 1
ATOM 1629 C CA . ALA A 1 212 ? 15.014 -3.394 -7.404 1.00 95.44 212 ALA A CA 1
ATOM 1630 C C . ALA A 1 212 ? 16.156 -3.488 -8.417 1.00 95.44 212 ALA A C 1
ATOM 1632 O O . ALA A 1 212 ? 17.309 -3.261 -8.058 1.00 95.44 212 ALA A O 1
ATOM 1633 N N . GLU A 1 213 ? 15.855 -3.829 -9.663 1.00 93.81 213 GLU A N 1
ATOM 1634 C CA . GLU A 1 213 ? 16.862 -4.068 -10.700 1.00 93.81 213 GLU A CA 1
ATOM 1635 C C . GLU A 1 213 ? 16.452 -3.410 -12.012 1.00 93.81 213 GLU A C 1
ATOM 1637 O O . GLU A 1 213 ? 15.293 -3.488 -12.421 1.00 93.81 213 GLU A O 1
ATOM 1642 N N . ASN A 1 214 ? 17.415 -2.754 -12.657 1.00 89.69 214 ASN A N 1
ATOM 1643 C CA . ASN A 1 214 ? 17.296 -2.251 -14.020 1.00 89.69 214 ASN A CA 1
ATOM 1644 C C . ASN A 1 214 ? 18.562 -2.605 -14.816 1.00 89.69 214 ASN A C 1
ATOM 1646 O O . ASN A 1 214 ? 19.378 -3.408 -14.366 1.00 89.69 214 ASN A O 1
ATOM 1650 N N . CYS A 1 215 ? 18.757 -1.986 -15.981 1.00 84.38 215 CYS A N 1
ATOM 1651 C CA . CYS A 1 215 ? 19.942 -2.186 -16.823 1.00 84.38 215 CYS A CA 1
ATOM 1652 C C . CYS A 1 215 ? 21.294 -1.993 -16.097 1.00 84.38 215 CYS A C 1
ATOM 1654 O O . CYS A 1 215 ? 22.304 -2.517 -16.557 1.00 84.38 215 CYS A O 1
ATOM 1656 N N . GLY A 1 216 ? 21.329 -1.281 -14.963 1.00 85.50 216 GLY A N 1
ATOM 1657 C CA . GLY A 1 216 ? 22.532 -1.057 -14.160 1.00 85.50 216 GLY A CA 1
ATOM 1658 C C . GLY A 1 216 ? 22.842 -2.161 -13.146 1.00 85.50 216 GLY A C 1
ATOM 1659 O O . GLY A 1 216 ? 23.867 -2.091 -12.467 1.00 85.50 216 GLY A O 1
ATOM 1660 N N . GLY A 1 217 ? 21.962 -3.158 -13.029 1.00 89.06 217 GLY A N 1
ATOM 1661 C CA . GLY A 1 217 ? 22.018 -4.222 -12.032 1.00 89.06 217 GLY A CA 1
ATOM 1662 C C . GLY A 1 217 ? 21.133 -3.967 -10.800 1.00 89.06 217 GLY A C 1
ATOM 1663 O O . GLY A 1 217 ? 20.409 -2.967 -10.728 1.00 89.06 217 GLY A O 1
ATOM 1664 N N . PRO A 1 218 ? 21.148 -4.898 -9.829 1.00 94.56 218 PRO A N 1
ATOM 1665 C CA . PRO A 1 218 ? 20.257 -4.861 -8.678 1.00 94.56 218 PRO A CA 1
ATOM 1666 C C . PRO A 1 218 ? 20.779 -3.976 -7.538 1.00 94.56 218 PRO A C 1
ATOM 1668 O O . PRO A 1 218 ? 21.961 -3.988 -7.192 1.00 94.56 218 PRO A O 1
ATOM 1671 N N . VAL A 1 219 ? 19.857 -3.293 -6.863 1.00 97.38 219 VAL A N 1
ATOM 1672 C CA . VAL A 1 219 ? 20.049 -2.641 -5.561 1.00 97.38 219 VAL A CA 1
ATOM 1673 C C . VAL A 1 219 ? 19.069 -3.218 -4.542 1.00 97.38 219 VAL A C 1
ATOM 1675 O O . VAL A 1 219 ? 17.951 -3.607 -4.882 1.00 97.38 219 VAL A O 1
ATOM 1678 N N . THR A 1 220 ? 19.472 -3.273 -3.272 1.00 97.38 220 THR A N 1
ATOM 1679 C CA . THR A 1 220 ? 18.669 -3.897 -2.209 1.00 97.38 220 THR A CA 1
ATOM 1680 C C . THR A 1 220 ? 18.418 -2.961 -1.038 1.00 97.38 220 THR A C 1
ATOM 1682 O O . THR A 1 220 ? 19.339 -2.291 -0.574 1.00 97.38 220 THR A O 1
ATOM 1685 N N . ALA A 1 221 ? 17.209 -3.008 -0.486 1.00 97.94 221 ALA A N 1
ATOM 1686 C CA . ALA A 1 221 ? 16.813 -2.306 0.728 1.00 97.94 221 ALA A CA 1
ATOM 1687 C C . ALA A 1 221 ? 16.234 -3.290 1.744 1.00 97.94 221 ALA A C 1
ATOM 1689 O O . ALA A 1 221 ? 15.601 -4.276 1.373 1.00 97.94 221 ALA A O 1
ATOM 1690 N N . THR A 1 222 ? 16.426 -3.026 3.035 1.00 97.38 222 THR A N 1
ATOM 1691 C CA . THR A 1 222 ? 15.816 -3.824 4.105 1.00 97.38 222 THR A CA 1
ATOM 1692 C C . THR A 1 222 ? 15.103 -2.916 5.089 1.00 97.38 222 THR A C 1
ATOM 1694 O O . THR A 1 222 ? 15.629 -1.874 5.479 1.00 97.38 222 THR A O 1
ATOM 1697 N N . ARG A 1 223 ? 13.917 -3.332 5.522 1.00 95.94 223 ARG A N 1
ATOM 1698 C CA . ARG A 1 223 ? 13.105 -2.628 6.501 1.00 95.94 223 ARG A CA 1
ATOM 1699 C C . ARG A 1 223 ? 12.665 -3.560 7.610 1.00 95.94 223 ARG A C 1
ATOM 1701 O O . ARG A 1 223 ? 12.123 -4.632 7.361 1.00 95.94 223 ARG A O 1
ATOM 1708 N N . VAL A 1 224 ? 12.894 -3.120 8.840 1.00 96.00 224 VAL A N 1
ATOM 1709 C CA . VAL A 1 224 ? 12.514 -3.846 10.047 1.00 96.00 224 VAL A CA 1
ATOM 1710 C C . VAL A 1 224 ? 11.326 -3.138 10.683 1.00 96.00 224 VAL A C 1
ATOM 1712 O O . VAL A 1 224 ? 11.371 -1.931 10.911 1.00 96.00 224 VAL A O 1
ATOM 1715 N N . ILE A 1 225 ? 10.271 -3.892 10.965 1.00 94.69 225 ILE A N 1
ATOM 1716 C CA . ILE A 1 225 ? 9.055 -3.416 11.630 1.00 94.69 225 ILE A CA 1
ATOM 1717 C C . ILE A 1 225 ? 8.747 -4.298 12.840 1.00 94.69 225 ILE A C 1
ATOM 1719 O O . ILE A 1 225 ? 9.159 -5.459 12.898 1.00 94.69 225 ILE A O 1
ATOM 1723 N N . THR A 1 226 ? 7.979 -3.767 13.785 1.00 94.44 226 THR A N 1
ATOM 1724 C CA . THR A 1 226 ? 7.451 -4.532 14.919 1.00 94.44 226 THR A CA 1
ATOM 1725 C C . THR A 1 226 ? 5.952 -4.702 14.738 1.00 94.44 226 THR A C 1
ATOM 1727 O O . THR A 1 226 ? 5.235 -3.716 14.589 1.00 94.44 226 THR A O 1
ATOM 1730 N N . VAL A 1 227 ? 5.489 -5.951 14.745 1.00 92.44 227 VAL A N 1
ATOM 1731 C CA . VAL A 1 227 ? 4.065 -6.295 14.695 1.00 92.44 227 VAL A CA 1
ATOM 1732 C C . VAL A 1 227 ? 3.659 -6.828 16.059 1.00 92.44 227 VAL A C 1
ATOM 1734 O O . VAL A 1 227 ? 4.240 -7.786 16.557 1.00 92.44 227 VAL A O 1
ATOM 1737 N N . GLU A 1 228 ? 2.664 -6.234 16.686 1.00 87.69 228 GLU A N 1
ATOM 1738 C CA . GLU A 1 228 ? 2.128 -6.670 17.965 1.00 87.69 228 GLU A CA 1
ATOM 1739 C C . GLU A 1 228 ? 0.977 -7.659 17.771 1.00 87.69 228 GLU A C 1
ATOM 1741 O O . GLU A 1 228 ? 0.350 -7.747 16.713 1.00 87.69 228 GLU A O 1
ATOM 1746 N N . ALA A 1 229 ? 0.698 -8.453 18.804 1.00 83.25 229 ALA A N 1
ATOM 1747 C CA . ALA A 1 229 ? -0.574 -9.158 18.834 1.00 83.25 229 ALA A CA 1
ATOM 1748 C C . ALA A 1 229 ? -1.681 -8.102 18.906 1.00 83.25 229 ALA A C 1
ATOM 1750 O O . ALA A 1 229 ? -1.477 -7.061 19.532 1.00 83.25 229 ALA A O 1
ATOM 1751 N N . LEU A 1 230 ? -2.837 -8.365 18.288 1.00 73.38 230 LEU A N 1
ATOM 1752 C CA . LEU A 1 230 ? -4.012 -7.534 18.536 1.00 73.38 230 LEU A CA 1
ATOM 1753 C C . LEU A 1 230 ? -4.165 -7.382 20.057 1.00 73.38 230 LEU A C 1
ATOM 1755 O O . LEU A 1 230 ? -3.949 -8.377 20.768 1.00 73.38 230 LEU A O 1
ATOM 1759 N N . PRO A 1 231 ? -4.504 -6.179 20.562 1.00 70.12 231 PRO A N 1
ATOM 1760 C CA . PRO A 1 231 ? -4.822 -6.023 21.970 1.00 70.12 231 PRO A CA 1
ATOM 1761 C C . PRO A 1 231 ? -5.802 -7.137 22.337 1.00 70.12 231 PRO A C 1
ATOM 1763 O O . PRO A 1 231 ? -6.671 -7.449 21.508 1.00 70.12 231 PRO A O 1
ATOM 1766 N N . PRO A 1 232 ? -5.658 -7.794 23.504 1.00 66.44 232 PRO A N 1
ATOM 1767 C CA . PRO A 1 232 ? -6.664 -8.757 23.911 1.00 66.44 232 PRO A CA 1
ATOM 1768 C C . PRO A 1 232 ? -8.009 -8.048 23.764 1.00 66.44 232 PRO A C 1
ATOM 1770 O O . PRO A 1 232 ? -8.159 -6.919 24.233 1.00 66.44 232 PRO A O 1
ATOM 1773 N N . GLY A 1 233 ? -8.934 -8.654 23.013 1.00 67.75 233 GLY A N 1
ATOM 1774 C CA . GLY A 1 233 ? -10.295 -8.139 22.902 1.00 67.75 233 GLY A CA 1
ATOM 1775 C C . GLY A 1 233 ? -10.951 -8.115 24.284 1.00 67.75 233 GLY A C 1
ATOM 1776 O O . GLY A 1 233 ? -10.285 -8.094 25.311 1.00 67.75 233 GLY A O 1
ATOM 1777 N N . CYS A 1 234 ? -12.270 -8.201 24.361 1.00 71.31 234 CYS A N 1
ATOM 1778 C CA . CYS A 1 234 ? -12.894 -8.515 25.642 1.00 71.31 234 CYS A CA 1
ATOM 1779 C C . CYS A 1 234 ? -13.052 -10.040 25.743 1.00 71.31 234 CYS A C 1
ATOM 1781 O O . CYS A 1 234 ? -14.124 -10.536 25.397 1.00 71.31 234 CYS A O 1
ATOM 1783 N N . PRO A 1 235 ? -12.017 -10.831 26.126 1.00 81.38 235 PRO A N 1
ATOM 1784 C CA . PRO A 1 235 ? -12.126 -12.290 26.152 1.00 81.38 235 PRO A CA 1
ATOM 1785 C C . PRO A 1 235 ? -13.259 -12.756 27.067 1.00 81.38 235 PRO A C 1
ATOM 1787 O O . PRO A 1 235 ? -13.769 -13.861 26.900 1.00 81.38 235 PRO A O 1
ATOM 1790 N N . ARG A 1 236 ? 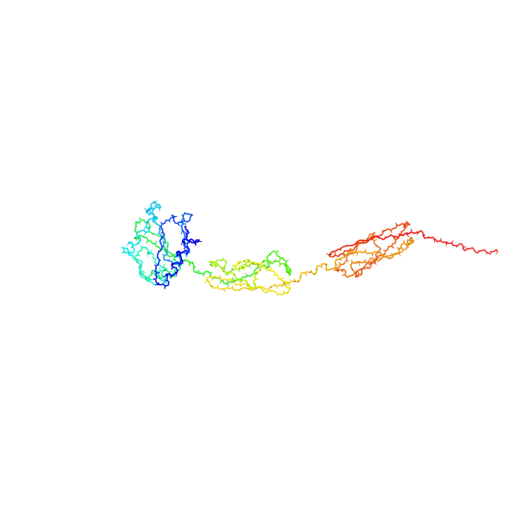-13.640 -11.925 28.044 1.00 86.50 236 ARG A N 1
ATOM 1791 C CA . ARG A 1 236 ? -14.718 -12.190 28.993 1.00 86.50 236 ARG A CA 1
ATOM 1792 C C . ARG A 1 236 ? -15.606 -10.948 29.097 1.00 86.50 236 ARG A C 1
ATOM 1794 O O . ARG A 1 236 ? -15.375 -10.115 29.982 1.00 86.50 236 ARG A O 1
ATOM 1801 N N . PRO A 1 237 ? -16.573 -10.780 28.178 1.00 85.81 237 PRO A N 1
ATOM 1802 C CA . PRO A 1 237 ? -17.536 -9.695 28.275 1.00 85.81 237 PRO A CA 1
ATOM 1803 C C . PRO A 1 237 ? -18.395 -9.881 29.528 1.00 85.81 237 PRO A C 1
ATOM 1805 O O . PRO A 1 237 ? -18.738 -11.006 29.900 1.00 85.81 237 PRO A O 1
ATOM 1808 N N . LEU A 1 238 ? -18.731 -8.775 30.184 1.00 90.12 238 LEU A N 1
ATOM 1809 C CA . LEU A 1 238 ? -19.652 -8.778 31.315 1.00 90.12 238 LEU A CA 1
ATOM 1810 C C . LEU A 1 238 ? -21.068 -9.092 30.811 1.00 90.12 238 LEU A C 1
ATOM 1812 O O . LEU A 1 238 ? -21.532 -8.485 29.849 1.00 90.12 238 LEU A O 1
ATOM 1816 N N . THR A 1 239 ? -21.753 -10.043 31.446 1.00 91.75 239 THR A N 1
ATOM 1817 C CA . THR A 1 239 ? -23.100 -10.476 31.037 1.00 91.75 239 THR A CA 1
ATOM 1818 C C . THR A 1 239 ? -24.199 -10.005 31.981 1.00 91.75 239 THR A C 1
ATOM 1820 O O . THR A 1 239 ? -25.327 -9.790 31.545 1.00 91.75 239 THR A O 1
ATOM 1823 N N . SER A 1 240 ? -23.897 -9.840 33.270 1.00 94.38 240 SER A N 1
ATOM 1824 C CA . SER A 1 240 ? -24.853 -9.334 34.256 1.00 94.38 240 SER A CA 1
ATOM 1825 C C . SER A 1 240 ? -24.162 -8.714 35.466 1.00 94.38 240 SER A C 1
ATOM 1827 O O . SER A 1 240 ? -22.984 -8.957 35.724 1.00 94.38 240 SER A O 1
ATOM 1829 N N . VAL A 1 241 ? -24.934 -7.985 36.263 1.00 96.81 241 VAL A N 1
ATOM 1830 C CA . VAL A 1 241 ? -24.587 -7.549 37.619 1.00 96.81 241 VAL A CA 1
ATOM 1831 C C . VAL A 1 241 ? -25.771 -7.861 38.529 1.00 96.81 241 VAL A C 1
ATOM 1833 O O . VAL A 1 241 ? -26.899 -7.870 38.053 1.00 96.81 241 VAL A O 1
ATOM 1836 N N . VAL A 1 242 ? -25.522 -8.158 39.802 1.00 97.25 242 VAL A N 1
ATOM 1837 C CA . VAL A 1 242 ? -26.565 -8.388 40.813 1.00 97.25 242 VAL A CA 1
ATOM 1838 C C . VAL A 1 242 ? -26.238 -7.584 42.064 1.00 97.25 242 VAL A C 1
ATOM 1840 O O . VAL A 1 242 ? -25.107 -7.643 42.554 1.00 97.25 242 VAL A O 1
ATOM 1843 N N . ILE A 1 243 ? -27.216 -6.850 42.588 1.00 97.31 243 ILE A N 1
ATOM 1844 C CA . ILE A 1 243 ? -27.143 -6.128 43.856 1.00 97.31 243 ILE A CA 1
ATOM 1845 C C . ILE A 1 243 ? -27.620 -7.048 44.980 1.00 97.31 243 ILE A C 1
ATOM 1847 O O . ILE A 1 243 ? -28.657 -7.700 44.898 1.00 97.31 243 ILE A O 1
ATOM 1851 N N . THR A 1 244 ? -26.872 -7.069 46.079 1.00 96.81 244 THR A N 1
ATOM 1852 C CA . THR A 1 244 ? -27.273 -7.721 47.330 1.00 96.81 244 THR A CA 1
ATOM 1853 C C . THR A 1 244 ? -27.179 -6.736 48.486 1.00 96.81 244 THR A C 1
ATOM 1855 O O . THR A 1 244 ? -26.279 -5.896 48.532 1.00 96.81 244 THR A O 1
ATOM 1858 N N . GLY A 1 245 ? -28.115 -6.825 49.428 1.00 96.50 245 GLY A N 1
ATOM 1859 C CA . GLY A 1 245 ? -28.153 -5.955 50.597 1.00 96.50 245 GLY A CA 1
ATOM 1860 C C . GLY A 1 245 ? -29.469 -6.063 51.372 1.00 96.50 245 GLY A C 1
ATOM 1861 O O . GLY A 1 245 ? -30.319 -6.896 51.043 1.00 96.50 245 GLY A O 1
ATOM 1862 N N . PRO A 1 246 ? -29.645 -5.243 52.420 1.00 97.00 246 PRO A N 1
ATOM 1863 C CA . PRO A 1 246 ? -30.854 -5.229 53.240 1.00 97.00 246 PRO A CA 1
ATOM 1864 C C . PRO A 1 246 ? -32.111 -4.857 52.440 1.00 97.00 246 PRO A C 1
ATOM 1866 O O . PRO A 1 246 ? -32.056 -4.038 51.526 1.00 97.00 246 PRO A O 1
ATOM 1869 N N . THR A 1 247 ? -33.261 -5.429 52.805 1.00 97.31 247 THR A N 1
ATOM 1870 C CA . THR A 1 247 ? -34.575 -5.118 52.201 1.00 97.31 247 THR A CA 1
ATOM 1871 C C . THR A 1 247 ? -35.483 -4.303 53.119 1.00 97.31 247 THR A C 1
ATOM 1873 O O . THR A 1 247 ? -36.513 -3.803 52.678 1.00 97.31 247 THR A O 1
ATOM 1876 N N . THR A 1 248 ? -35.099 -4.122 54.383 1.00 96.06 248 THR A N 1
ATOM 1877 C CA . THR A 1 248 ? -35.814 -3.288 55.354 1.00 96.06 248 THR A CA 1
ATOM 1878 C C . THR A 1 248 ? -34.835 -2.467 56.180 1.00 96.06 248 THR A C 1
ATOM 1880 O O . THR A 1 248 ? -33.758 -2.959 56.527 1.00 96.06 248 THR A O 1
ATOM 1883 N N . GLY A 1 249 ? -35.233 -1.261 56.567 1.00 95.50 249 GLY A N 1
ATOM 1884 C CA . GLY A 1 249 ? -34.441 -0.377 57.407 1.00 95.50 249 GLY A CA 1
ATOM 1885 C C . GLY A 1 249 ? -35.270 0.694 58.106 1.00 95.50 249 GLY A C 1
ATOM 1886 O O . GLY A 1 249 ? -36.495 0.717 58.017 1.00 95.50 249 GLY A O 1
ATOM 1887 N N . VAL A 1 250 ? -34.590 1.590 58.813 1.00 95.06 250 VAL A N 1
ATOM 1888 C CA . VAL A 1 250 ? -35.178 2.788 59.419 1.00 95.06 250 VAL A CA 1
ATOM 1889 C C . VAL A 1 250 ? -34.450 4.029 58.926 1.00 95.06 250 VAL A C 1
ATOM 1891 O O . VAL A 1 250 ? -33.311 3.952 58.462 1.00 95.06 250 VAL A O 1
ATOM 1894 N N . ILE A 1 251 ? -35.123 5.172 59.020 1.00 95.56 251 ILE A N 1
ATOM 1895 C CA . ILE A 1 251 ? -34.568 6.465 58.612 1.00 95.56 251 ILE A CA 1
ATOM 1896 C C . ILE A 1 251 ? -33.227 6.780 59.301 1.00 95.56 251 ILE A C 1
ATOM 1898 O O . ILE A 1 251 ? -32.957 6.326 60.418 1.00 95.56 251 ILE A O 1
ATOM 1902 N N . GLU A 1 252 ? -32.398 7.580 58.628 1.00 91.69 252 GLU A N 1
ATOM 1903 C CA . GLU A 1 252 ? -31.112 8.115 59.107 1.00 91.69 252 GLU A CA 1
ATOM 1904 C C . GLU A 1 252 ? -30.083 7.051 59.538 1.00 91.69 252 GLU A C 1
ATOM 1906 O O . GLU A 1 252 ? -29.185 7.317 60.339 1.00 91.69 252 GLU A O 1
ATOM 1911 N N . THR A 1 253 ? -30.204 5.829 59.014 1.00 93.56 253 THR A N 1
ATOM 1912 C CA . THR A 1 253 ? -29.268 4.726 59.266 1.00 93.56 253 THR A CA 1
ATOM 1913 C C . THR A 1 253 ? -28.553 4.342 57.966 1.00 93.56 253 THR A C 1
ATOM 1915 O O . THR A 1 253 ? -29.227 4.127 56.958 1.00 93.56 253 THR A O 1
ATOM 1918 N N . PRO A 1 254 ? -27.208 4.244 57.950 1.00 94.50 254 PRO A N 1
ATOM 1919 C CA . PRO A 1 254 ? -26.475 3.837 56.759 1.00 94.50 254 PRO A CA 1
ATOM 1920 C C . PRO A 1 254 ? -26.614 2.331 56.497 1.00 94.50 254 PRO A C 1
ATOM 1922 O O . PRO A 1 254 ? -26.417 1.512 57.396 1.00 94.50 254 PRO A O 1
ATOM 1925 N N . TYR A 1 255 ? -26.881 1.970 55.244 1.00 95.88 255 TYR A N 1
ATOM 1926 C CA . TYR A 1 255 ? -26.965 0.590 54.764 1.00 95.88 255 TYR A CA 1
ATOM 1927 C C . TYR A 1 255 ? -25.983 0.351 53.622 1.00 95.88 255 TYR A C 1
ATOM 1929 O O . TYR A 1 255 ? -25.781 1.222 52.776 1.00 95.88 255 TYR A O 1
ATOM 1937 N N . VAL A 1 256 ? -25.386 -0.840 53.607 1.00 95.06 256 VAL A N 1
ATOM 1938 C CA . VAL A 1 256 ? -24.366 -1.250 52.635 1.00 95.06 256 VAL A CA 1
ATOM 1939 C C . VAL A 1 256 ? -24.970 -2.222 51.625 1.00 95.06 256 VAL A C 1
ATOM 1941 O O . VAL A 1 256 ? -25.667 -3.162 52.008 1.00 95.06 256 VAL A O 1
ATOM 1944 N N . PHE A 1 257 ? -24.659 -2.005 50.350 1.00 96.06 257 PHE A N 1
ATOM 1945 C CA . PHE A 1 257 ? -25.062 -2.839 49.222 1.00 96.06 257 PHE A CA 1
ATOM 1946 C C . PHE A 1 257 ? -23.835 -3.250 48.415 1.00 96.06 257 PHE A C 1
ATOM 1948 O O . PHE A 1 257 ? -22.910 -2.457 48.228 1.00 96.06 257 PHE A O 1
ATOM 1955 N N . THR A 1 258 ? -23.851 -4.480 47.912 1.00 95.62 258 THR A N 1
ATOM 1956 C CA . THR A 1 258 ? -22.761 -5.059 47.123 1.00 95.62 258 THR A CA 1
ATOM 1957 C C . THR A 1 258 ? -23.279 -5.445 45.745 1.00 95.62 258 THR A C 1
ATOM 1959 O O . THR A 1 258 ? -24.170 -6.287 45.638 1.00 95.62 258 THR A O 1
ATOM 1962 N N . ALA A 1 259 ? -22.698 -4.864 44.697 1.00 96.00 259 ALA A N 1
ATOM 1963 C CA . ALA A 1 259 ? -22.882 -5.276 43.311 1.00 96.00 259 ALA A CA 1
ATOM 1964 C C . ALA A 1 259 ? -21.817 -6.312 42.928 1.00 96.00 259 ALA A C 1
ATOM 1966 O O . ALA A 1 259 ? -20.624 -6.061 43.102 1.00 96.00 259 ALA A O 1
ATOM 1967 N N . THR A 1 260 ? -22.242 -7.459 42.399 1.00 95.44 260 THR A N 1
ATOM 1968 C CA . THR A 1 260 ? -21.362 -8.539 41.922 1.00 95.44 260 THR A CA 1
ATOM 1969 C C . THR A 1 260 ? -21.627 -8.807 40.446 1.00 95.44 260 THR A C 1
ATOM 1971 O O . THR A 1 260 ? -22.778 -9.013 40.063 1.00 95.44 260 THR A O 1
ATOM 1974 N N . VAL A 1 261 ? -20.583 -8.798 39.614 1.00 95.38 261 VAL A N 1
ATOM 1975 C CA . VAL A 1 261 ? -20.707 -9.039 38.164 1.00 95.38 261 VAL A CA 1
ATOM 1976 C C . VA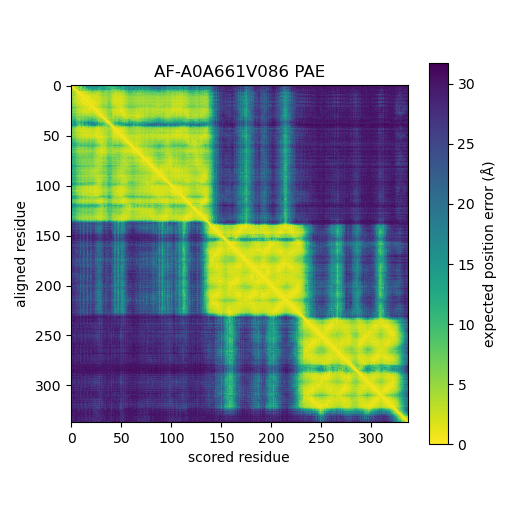L A 1 261 ? -20.610 -10.527 37.825 1.00 95.38 261 VAL A C 1
ATOM 1978 O O . VAL A 1 261 ? -20.046 -11.314 38.584 1.00 95.38 261 VAL A O 1
ATOM 1981 N N . ALA A 1 262 ? -21.137 -10.918 36.666 1.00 92.38 262 ALA A N 1
ATOM 1982 C CA . ALA A 1 262 ? -20.902 -12.228 36.073 1.00 92.38 262 ALA A CA 1
ATOM 1983 C C . ALA A 1 262 ? -20.373 -12.075 34.631 1.00 92.38 262 ALA A C 1
ATOM 1985 O O . ALA A 1 262 ? -20.884 -11.227 33.894 1.00 92.38 262 ALA A O 1
ATOM 1986 N N . PRO A 1 263 ? -19.383 -12.889 34.217 1.00 91.69 263 PRO A N 1
ATOM 1987 C CA . PRO A 1 263 ? -18.570 -13.760 35.076 1.00 91.69 263 PRO A CA 1
ATOM 1988 C C . PRO A 1 263 ? -17.674 -12.943 36.036 1.00 91.69 263 PRO A C 1
ATOM 1990 O O . PRO A 1 263 ? -17.368 -11.787 35.761 1.00 91.69 263 PRO A O 1
ATOM 1993 N N . LEU A 1 264 ? -17.248 -13.529 37.166 1.00 89.50 264 LEU A N 1
ATOM 1994 C CA . LEU A 1 264 ? -16.396 -12.835 38.159 1.00 89.50 264 LEU A CA 1
ATOM 1995 C C . LEU A 1 264 ? -15.001 -12.486 37.622 1.00 89.50 264 LEU A C 1
ATOM 1997 O O . LEU A 1 264 ? -14.346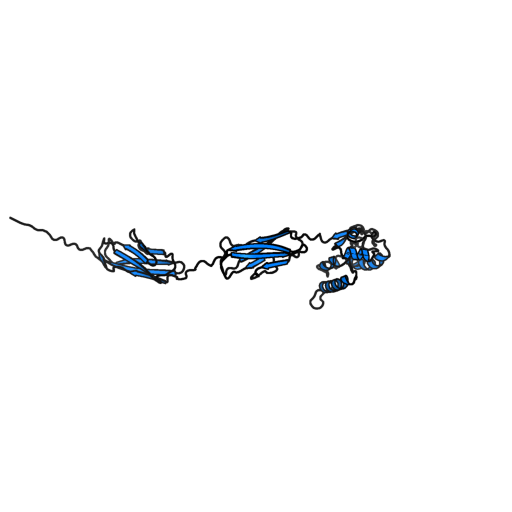 -11.595 38.148 1.00 89.50 264 LEU A O 1
ATOM 2001 N N . ASP A 1 265 ? -14.560 -13.186 36.579 1.00 87.00 265 ASP A N 1
ATOM 2002 C CA . ASP A 1 265 ? -13.320 -12.928 35.854 1.00 87.00 265 ASP A CA 1
ATOM 2003 C C . ASP A 1 265 ? -13.560 -12.143 34.551 1.00 87.00 265 ASP A C 1
ATOM 2005 O O . ASP A 1 265 ? -12.786 -12.260 33.599 1.00 87.00 265 ASP A O 1
ATOM 2009 N N . ALA A 1 266 ? -14.641 -11.352 34.487 1.00 88.06 266 ALA A N 1
ATOM 2010 C CA . ALA A 1 266 ? -14.873 -10.413 33.394 1.00 88.06 266 ALA A CA 1
ATOM 2011 C C . ALA A 1 266 ? -13.639 -9.523 33.172 1.00 88.06 266 ALA A C 1
ATOM 2013 O O . ALA A 1 266 ? -12.941 -9.142 34.109 1.00 88.06 266 ALA A O 1
ATOM 2014 N N . THR A 1 267 ? -13.352 -9.218 31.906 1.00 88.00 267 THR A N 1
ATOM 2015 C CA . THR A 1 267 ? -12.144 -8.474 31.521 1.00 88.00 267 THR A CA 1
ATOM 2016 C C . THR A 1 267 ? -12.125 -7.099 32.187 1.00 88.00 267 THR A C 1
ATOM 2018 O O . THR A 1 267 ? -13.101 -6.360 32.084 1.00 88.00 267 THR A O 1
ATOM 2021 N N . GLU A 1 268 ? -11.028 -6.772 32.866 1.00 86.00 268 GLU A N 1
ATOM 2022 C CA . GLU A 1 268 ? -10.799 -5.467 33.490 1.00 86.00 268 GLU A CA 1
ATOM 2023 C C . GLU A 1 268 ? -10.274 -4.436 32.468 1.00 86.00 268 GLU A C 1
ATOM 2025 O O . GLU A 1 268 ? -9.633 -4.828 31.488 1.00 86.00 268 GLU A O 1
ATOM 2030 N N . PRO A 1 269 ? -10.478 -3.121 32.690 1.00 88.31 269 PRO A N 1
ATOM 2031 C CA . PRO A 1 269 ? -11.197 -2.507 33.812 1.00 88.31 269 PRO A CA 1
ATOM 2032 C C . PRO A 1 269 ? -12.728 -2.632 33.697 1.00 88.31 269 PRO A C 1
ATOM 2034 O O . PRO A 1 269 ? -13.273 -2.698 32.597 1.00 88.31 269 PRO A O 1
ATOM 2037 N N . ILE A 1 270 ? -13.413 -2.637 34.850 1.00 87.56 270 ILE A N 1
ATOM 2038 C CA . ILE A 1 270 ? -14.883 -2.632 34.959 1.00 87.56 270 ILE A CA 1
ATOM 2039 C C . ILE A 1 270 ? -15.334 -1.315 35.595 1.00 87.56 270 ILE A C 1
ATOM 2041 O O . ILE A 1 270 ? -14.852 -0.945 36.669 1.00 87.56 270 ILE A O 1
ATOM 2045 N N . THR A 1 271 ? -16.285 -0.634 34.963 1.00 89.69 271 THR A N 1
ATOM 2046 C CA . THR A 1 271 ? -16.861 0.630 35.441 1.00 89.69 271 THR A CA 1
ATOM 2047 C C . THR A 1 271 ? -18.213 0.372 36.101 1.00 89.69 271 THR A C 1
ATOM 2049 O O . THR A 1 271 ? -19.053 -0.304 35.515 1.00 89.69 271 THR A O 1
ATOM 2052 N N . TYR A 1 272 ? -18.446 0.927 37.298 1.00 92.62 272 TYR A N 1
ATOM 2053 C CA . TYR A 1 272 ? -19.722 0.834 38.023 1.00 92.62 272 TYR A CA 1
ATOM 2054 C C . TYR A 1 272 ? -20.377 2.209 38.164 1.00 92.62 272 TYR A C 1
ATOM 2056 O O . TYR A 1 272 ? -19.754 3.147 38.661 1.00 92.62 272 TYR A O 1
ATOM 2064 N N . THR A 1 273 ? -21.657 2.303 37.810 1.00 92.62 273 THR A N 1
ATOM 2065 C CA . THR A 1 273 ? -22.473 3.516 37.940 1.00 92.62 273 THR A CA 1
ATOM 2066 C C . THR A 1 273 ? -23.695 3.229 38.805 1.00 92.62 273 THR A C 1
ATOM 2068 O O . THR A 1 273 ? -24.550 2.430 38.428 1.00 92.62 273 THR A O 1
ATOM 2071 N N . TRP A 1 274 ? -23.785 3.888 39.960 1.00 94.31 274 TRP A N 1
ATOM 2072 C CA . TRP A 1 274 ? -24.873 3.729 40.928 1.00 94.31 274 TRP A CA 1
ATOM 2073 C C . TRP A 1 274 ? -25.864 4.899 40.862 1.00 94.31 274 TRP A C 1
ATOM 2075 O O . TRP A 1 274 ? -25.456 6.058 40.801 1.00 94.31 274 TRP A O 1
ATOM 2085 N N . THR A 1 275 ? -27.164 4.601 40.903 1.00 95.25 275 THR A N 1
ATOM 2086 C CA . THR A 1 275 ? -28.253 5.591 40.880 1.00 95.25 275 THR A CA 1
ATOM 2087 C C . THR A 1 275 ? -29.294 5.280 41.961 1.00 95.25 275 THR A C 1
ATOM 2089 O O . THR A 1 275 ? -29.796 4.161 41.984 1.00 95.25 275 THR A O 1
ATOM 2092 N N . PRO A 1 276 ? -29.672 6.238 42.829 1.00 95.25 276 PRO A N 1
ATOM 2093 C CA . PRO A 1 276 ? -29.040 7.549 43.021 1.00 95.25 276 PRO A CA 1
ATOM 2094 C C . PRO A 1 276 ? -27.557 7.426 43.431 1.00 95.25 276 PRO A C 1
ATOM 2096 O O . PRO A 1 276 ? -27.129 6.336 43.806 1.00 95.25 276 PRO A O 1
ATOM 2099 N N . PRO A 1 277 ? -26.747 8.499 43.361 1.00 92.69 277 PRO A N 1
ATOM 2100 C CA . PRO A 1 277 ? -25.353 8.444 43.797 1.00 92.69 277 PRO A CA 1
ATOM 2101 C C . PRO A 1 277 ? -25.232 8.048 45.283 1.00 92.69 277 PRO A C 1
ATOM 2103 O O . PRO A 1 277 ? -25.994 8.570 46.103 1.00 92.69 277 PRO A O 1
ATOM 2106 N N . PRO A 1 278 ? -24.307 7.142 45.650 1.00 93.12 278 PRO A N 1
ATOM 2107 C CA . PRO A 1 278 ? -24.114 6.719 47.034 1.00 93.12 278 PRO A CA 1
ATOM 2108 C C . PRO A 1 278 ? -23.380 7.777 47.866 1.00 93.12 278 PRO A C 1
ATOM 2110 O O . PRO A 1 278 ? -22.827 8.748 47.344 1.00 93.12 278 PRO A O 1
ATOM 2113 N N . LEU A 1 279 ? -23.334 7.562 49.183 1.00 90.56 279 LEU A N 1
ATOM 2114 C CA . LEU A 1 279 ? -22.475 8.336 50.078 1.00 90.56 279 LEU A CA 1
ATOM 2115 C C . LEU A 1 279 ? -20.988 8.170 49.690 1.00 90.56 279 LEU A C 1
ATOM 2117 O O . LEU A 1 279 ? -20.596 7.104 49.204 1.00 90.56 279 LEU A O 1
ATOM 2121 N N . PRO A 1 280 ? -20.133 9.183 49.940 1.00 84.88 280 PRO A N 1
ATOM 2122 C CA . PRO A 1 280 ? -18.692 9.065 49.727 1.00 84.88 280 PRO A CA 1
ATOM 2123 C C . PRO A 1 280 ? -18.092 7.875 50.488 1.00 84.88 280 PRO A C 1
ATOM 2125 O O . PRO A 1 280 ? -18.460 7.619 51.634 1.00 84.88 280 PRO A O 1
ATOM 2128 N N . GLY A 1 281 ? -17.129 7.184 49.873 1.00 74.50 281 GLY A N 1
ATOM 2129 C CA . GLY A 1 281 ? -16.457 6.023 50.474 1.00 74.50 281 GLY A CA 1
ATOM 2130 C C . GLY A 1 281 ? -16.861 4.664 49.894 1.00 74.50 281 GLY A C 1
ATOM 2131 O O . GLY A 1 281 ? -16.600 3.642 50.525 1.00 74.50 281 GLY A O 1
ATOM 2132 N N . SER A 1 282 ? -17.474 4.629 48.706 1.00 72.12 282 SER A N 1
ATOM 2133 C CA . SER A 1 282 ? -17.681 3.385 47.956 1.00 72.12 282 SER A CA 1
ATOM 2134 C C . SER A 1 282 ? -16.351 2.674 47.675 1.00 72.12 282 SER A C 1
ATOM 2136 O O . SER A 1 282 ? -15.394 3.314 47.230 1.00 72.12 282 SER A O 1
ATOM 2138 N N . LEU A 1 283 ? -16.301 1.358 47.887 1.00 74.50 283 LEU A N 1
ATOM 2139 C CA . LEU A 1 283 ? -15.126 0.529 47.594 1.00 74.50 283 LEU A CA 1
ATOM 2140 C C . LEU A 1 283 ? -15.307 -0.170 46.242 1.00 74.50 283 LEU A C 1
ATOM 2142 O O . LEU A 1 283 ? -16.332 -0.808 46.003 1.00 74.50 283 LEU A O 1
ATOM 2146 N N . LEU A 1 284 ? -14.302 -0.065 45.370 1.00 71.56 284 LEU A N 1
ATOM 2147 C CA . LEU A 1 284 ? -14.224 -0.797 44.104 1.00 71.56 284 LEU A CA 1
ATOM 2148 C C . LEU A 1 284 ? -13.202 -1.925 44.255 1.00 71.56 284 LEU A C 1
ATOM 2150 O O . LEU A 1 284 ? -12.039 -1.672 44.567 1.00 71.56 284 LEU A O 1
ATOM 2154 N N . LEU A 1 285 ? -13.648 -3.162 44.060 1.00 71.12 285 LEU A N 1
ATOM 2155 C CA . LEU A 1 285 ? -12.825 -4.369 44.068 1.00 71.12 285 LEU A CA 1
ATOM 2156 C C . LEU A 1 285 ? -12.903 -5.037 42.687 1.00 71.12 285 LEU A C 1
ATOM 2158 O O . LEU A 1 285 ? -13.814 -4.774 41.901 1.00 71.12 285 LEU A O 1
ATOM 2162 N N . SER A 1 286 ? -11.957 -5.927 42.383 1.00 68.69 286 SER A N 1
ATOM 2163 C CA . SER A 1 286 ? -12.030 -6.746 41.166 1.00 68.69 286 SER A CA 1
ATOM 2164 C C . SER A 1 286 ? -13.337 -7.554 41.166 1.00 68.69 286 SER A C 1
ATOM 2166 O O . SER A 1 286 ? -13.616 -8.292 42.112 1.00 68.69 286 SER A O 1
ATOM 2168 N N . GLY A 1 287 ? -14.187 -7.338 40.156 1.00 74.62 287 GLY A N 1
ATOM 2169 C CA . GLY A 1 287 ? -15.488 -8.004 40.014 1.00 74.62 287 GLY A CA 1
ATOM 2170 C C . GLY A 1 287 ? -16.591 -7.594 41.010 1.00 74.62 287 GLY A C 1
ATOM 2171 O O . GLY A 1 287 ? -17.683 -8.169 40.964 1.00 74.62 287 GLY A O 1
ATOM 2172 N N . GLN A 1 288 ? -16.351 -6.618 41.898 1.00 85.69 288 GLN A N 1
ATOM 2173 C CA . GLN A 1 288 ? -17.347 -6.163 42.880 1.00 85.69 288 GLN A CA 1
ATOM 2174 C C . GLN A 1 288 ? -17.301 -4.653 43.161 1.00 85.69 288 GLN A C 1
ATOM 2176 O O . GLN A 1 288 ? -16.246 -4.024 43.154 1.00 85.69 288 GLN A O 1
ATOM 2181 N N . SER A 1 289 ? -18.450 -4.071 43.505 1.00 91.19 289 SER A N 1
ATOM 2182 C CA . SER A 1 289 ? -18.556 -2.690 43.996 1.00 91.19 289 SER A CA 1
ATOM 2183 C C . SER A 1 289 ? -19.420 -2.631 45.252 1.00 91.19 289 SER A C 1
ATOM 2185 O O . SER A 1 289 ? -20.497 -3.223 45.291 1.00 91.19 289 SER A O 1
ATOM 2187 N N . VAL A 1 290 ? -18.956 -1.915 46.277 1.00 92.44 290 VAL A N 1
ATOM 2188 C CA . VAL A 1 290 ? -19.677 -1.704 47.539 1.00 92.44 290 VAL A CA 1
ATOM 2189 C C . VAL A 1 290 ? -20.100 -0.243 47.645 1.00 92.44 290 VAL A C 1
ATOM 2191 O O . VAL A 1 290 ? -19.262 0.657 47.553 1.00 92.44 290 VAL A O 1
ATOM 2194 N N . ALA A 1 291 ? -21.391 -0.013 47.874 1.00 93.50 291 ALA A N 1
ATOM 2195 C CA . ALA A 1 291 ? -22.006 1.305 47.989 1.00 93.50 291 ALA A CA 1
ATOM 2196 C C . ALA A 1 291 ? -22.796 1.442 49.298 1.00 93.50 291 ALA A C 1
ATOM 2198 O O . ALA A 1 291 ? -23.423 0.489 49.761 1.00 93.50 291 ALA A O 1
ATOM 2199 N N . THR A 1 292 ? -22.789 2.644 49.878 1.00 94.81 292 THR A N 1
ATOM 2200 C CA . THR A 1 292 ? -23.500 2.949 51.129 1.00 94.81 292 THR A CA 1
ATOM 2201 C C . THR A 1 292 ? -24.550 4.028 50.893 1.00 94.81 292 THR A C 1
ATOM 2203 O O . THR A 1 292 ? -24.255 5.056 50.281 1.00 94.81 292 THR A O 1
ATOM 2206 N N . TYR A 1 293 ? -25.754 3.824 51.424 1.00 95.38 293 TYR A N 1
ATOM 2207 C CA . TYR A 1 293 ? -26.886 4.748 51.318 1.00 95.38 293 TYR A CA 1
ATOM 2208 C C . TYR A 1 293 ? -27.510 5.043 52.680 1.00 95.38 293 TYR A C 1
ATOM 2210 O O . TYR A 1 293 ? -27.441 4.223 53.592 1.00 95.38 293 TYR A O 1
ATOM 2218 N N . THR A 1 294 ? -28.142 6.210 52.801 1.00 95.38 294 THR A N 1
ATOM 2219 C CA . THR A 1 294 ? -28.988 6.602 53.937 1.00 95.38 294 THR A CA 1
ATOM 2220 C C . THR A 1 294 ? -30.233 7.307 53.406 1.00 95.38 294 THR A C 1
ATOM 2222 O O . THR A 1 294 ? -30.174 7.954 52.357 1.00 95.38 294 THR A O 1
ATOM 2225 N N . TRP A 1 295 ? -31.345 7.205 54.130 1.00 95.44 295 TRP A N 1
ATOM 2226 C CA . TRP A 1 295 ? -32.623 7.797 53.739 1.00 95.44 295 TRP A CA 1
ATOM 2227 C C . TRP A 1 295 ? -33.240 8.571 54.895 1.00 95.44 295 TRP A C 1
ATOM 2229 O O . TRP A 1 295 ? -33.337 8.063 56.008 1.00 95.44 295 TRP A O 1
ATOM 2239 N N . SER A 1 296 ? -33.703 9.785 54.609 1.00 94.81 296 SER A N 1
ATOM 2240 C CA . SER A 1 296 ? -34.361 10.670 55.578 1.00 94.81 296 SER A CA 1
ATOM 2241 C C . SER A 1 296 ? -35.887 10.560 55.574 1.00 94.81 296 SER A C 1
ATOM 2243 O O . SER A 1 296 ? -36.571 11.192 56.376 1.00 94.81 296 SER A O 1
ATOM 2245 N N . THR A 1 297 ? -36.440 9.766 54.658 1.00 95.44 297 THR A N 1
ATOM 2246 C CA . THR A 1 297 ? -37.883 9.602 54.465 1.00 95.44 297 THR A CA 1
ATOM 2247 C C . THR A 1 297 ? -38.261 8.130 54.498 1.00 95.44 297 THR A C 1
ATOM 2249 O O . THR A 1 297 ? -37.499 7.266 54.060 1.00 95.44 297 THR A O 1
ATOM 2252 N N . VAL A 1 298 ? -39.449 7.853 55.030 1.00 94.88 298 VAL A N 1
ATOM 2253 C CA . VAL A 1 298 ? -40.036 6.512 55.033 1.00 94.88 298 VAL A CA 1
ATOM 2254 C C . VAL A 1 298 ? -40.599 6.139 53.666 1.00 94.88 298 VAL A C 1
ATOM 2256 O O . VAL A 1 298 ? -40.923 7.013 52.864 1.00 94.88 298 VAL A O 1
ATOM 2259 N N . GLY A 1 299 ? -40.758 4.840 53.431 1.00 96.25 299 GLY A N 1
ATOM 2260 C CA . GLY A 1 299 ? -41.268 4.271 52.189 1.00 96.25 299 GLY A CA 1
ATOM 2261 C C . GLY A 1 299 ? -40.251 3.373 51.493 1.00 96.25 299 GLY A C 1
ATOM 2262 O O . GLY A 1 299 ? -39.178 3.086 52.025 1.00 96.25 299 GLY A O 1
ATOM 2263 N N . ASP A 1 300 ? -40.619 2.916 50.301 1.00 97.44 300 ASP A N 1
ATOM 2264 C CA . ASP A 1 300 ? -39.752 2.100 49.458 1.00 97.44 300 ASP A CA 1
ATOM 2265 C C . ASP A 1 300 ? -38.777 2.988 48.687 1.00 97.44 300 ASP A C 1
ATOM 2267 O O . ASP A 1 300 ? -39.180 3.929 48.000 1.00 97.44 300 ASP A O 1
ATOM 2271 N N . HIS A 1 301 ? -37.491 2.659 48.776 1.00 96.50 301 HIS A N 1
ATOM 2272 C CA . HIS A 1 301 ? -36.431 3.314 48.020 1.00 96.50 301 HIS A CA 1
ATOM 2273 C C . HIS A 1 301 ? -35.732 2.302 47.125 1.00 96.50 301 HIS A C 1
ATOM 2275 O O . HIS A 1 301 ? -35.290 1.252 47.593 1.00 96.50 301 HIS A O 1
ATOM 2281 N N . THR A 1 302 ? -35.606 2.633 45.842 1.00 97.62 302 THR A N 1
ATOM 2282 C CA . THR A 1 302 ? -34.939 1.786 44.850 1.00 97.62 302 THR A CA 1
ATOM 2283 C C . THR A 1 302 ? -33.583 2.375 44.480 1.00 97.62 302 THR A C 1
ATOM 2285 O O . THR A 1 302 ? -33.470 3.565 44.185 1.00 97.62 302 THR A O 1
ATOM 2288 N N . ILE A 1 303 ? -32.563 1.523 44.471 1.00 97.31 303 ILE A N 1
ATOM 2289 C CA . ILE A 1 303 ? -31.235 1.811 43.927 1.00 97.31 303 ILE A CA 1
ATOM 2290 C C . ILE A 1 303 ? -31.004 0.957 42.682 1.00 97.31 303 ILE A C 1
ATOM 2292 O O . ILE A 1 303 ? -31.557 -0.133 42.551 1.00 97.31 303 ILE A O 1
ATOM 2296 N N . THR A 1 304 ? -30.183 1.439 41.761 1.00 96.25 304 THR A N 1
ATOM 2297 C CA . THR A 1 304 ? -29.825 0.764 40.511 1.00 96.25 304 THR A CA 1
ATOM 2298 C C . THR A 1 304 ? -28.319 0.832 40.322 1.00 96.25 304 THR A C 1
ATOM 2300 O O . THR A 1 304 ? -27.707 1.867 40.587 1.00 96.25 304 THR A O 1
ATOM 2303 N N . VAL A 1 305 ? -27.721 -0.252 39.839 1.00 95.56 305 VAL A N 1
ATOM 2304 C CA . VAL A 1 305 ? -26.315 -0.294 39.433 1.00 95.56 305 VAL A CA 1
ATOM 2305 C C . VAL A 1 305 ? -26.232 -0.680 37.964 1.00 95.56 305 VAL A C 1
ATOM 2307 O O . VAL A 1 305 ? -26.987 -1.528 37.489 1.00 95.56 305 VAL A O 1
ATOM 2310 N N . THR A 1 306 ? -25.316 -0.054 37.238 1.00 94.06 306 THR A N 1
ATOM 2311 C CA . THR A 1 306 ? -24.869 -0.504 35.917 1.00 94.06 306 THR A CA 1
ATOM 2312 C C . THR A 1 306 ? -23.385 -0.812 36.006 1.00 94.06 306 THR A C 1
ATOM 2314 O O . THR A 1 306 ? -22.628 0.023 36.499 1.00 94.06 306 THR A O 1
ATOM 2317 N N . ALA A 1 307 ? -22.978 -1.997 35.563 1.00 93.19 307 ALA A N 1
ATOM 2318 C CA . ALA A 1 307 ? -21.577 -2.388 35.463 1.00 93.19 307 ALA A CA 1
ATOM 2319 C C . ALA A 1 307 ? -21.238 -2.691 34.002 1.00 93.19 307 ALA A C 1
ATOM 2321 O O . ALA A 1 307 ? -22.008 -3.380 33.336 1.00 93.19 307 ALA A O 1
ATOM 2322 N N . GLU A 1 308 ? -20.106 -2.200 33.506 1.00 91.44 308 GLU A N 1
ATOM 2323 C CA . GLU A 1 308 ? -19.686 -2.385 32.112 1.00 91.44 308 GLU A CA 1
ATOM 2324 C C . GLU A 1 308 ? -18.182 -2.639 31.983 1.00 91.44 308 GLU A C 1
ATOM 2326 O O . GLU A 1 308 ? -17.384 -2.155 32.786 1.00 91.44 308 GLU A O 1
ATOM 2331 N N . ASN A 1 309 ? -17.801 -3.399 30.957 1.00 88.00 309 ASN A N 1
ATOM 2332 C CA . ASN A 1 309 ? -16.419 -3.567 30.518 1.00 88.00 309 ASN A CA 1
ATOM 2333 C C . ASN A 1 309 ? -16.313 -3.455 28.989 1.00 88.00 309 ASN A C 1
ATOM 2335 O O . ASN A 1 309 ? -17.291 -3.167 28.304 1.00 88.00 309 ASN A O 1
ATOM 2339 N N . CYS A 1 310 ? -15.127 -3.721 28.438 1.00 82.69 310 CYS A N 1
ATOM 2340 C CA . CYS A 1 310 ? -14.821 -3.621 27.005 1.00 82.69 310 CYS A CA 1
ATOM 2341 C C . CYS A 1 310 ? -15.750 -4.375 26.029 1.00 82.69 310 CYS A C 1
ATOM 2343 O O . CYS A 1 310 ? -15.613 -4.195 24.821 1.00 82.69 310 CYS A O 1
ATOM 2345 N N . GLY A 1 311 ? -16.637 -5.255 26.495 1.00 83.12 311 GLY A N 1
ATOM 2346 C CA . GLY A 1 311 ? -17.402 -6.157 25.633 1.00 83.12 311 GLY A CA 1
ATOM 2347 C C . GLY A 1 311 ? -18.811 -6.454 26.117 1.00 83.12 311 GLY A C 1
ATOM 2348 O O . GLY A 1 311 ? -19.501 -7.244 25.478 1.00 83.12 311 GLY A O 1
ATOM 2349 N N . GLY A 1 312 ? -19.249 -5.853 27.222 1.00 85.62 312 GLY A N 1
ATOM 2350 C CA . GLY A 1 312 ? -20.590 -6.071 27.739 1.00 85.62 312 GLY A CA 1
ATOM 2351 C C . GLY A 1 312 ? -20.920 -5.194 28.935 1.00 85.62 312 GLY A C 1
ATOM 2352 O O . GLY A 1 312 ? -20.053 -4.542 29.519 1.00 85.62 312 GLY A O 1
ATOM 2353 N N . TYR A 1 313 ? -22.199 -5.186 29.287 1.00 92.12 313 TYR A N 1
ATOM 2354 C CA . TYR A 1 313 ? -22.728 -4.453 30.425 1.00 92.12 313 TYR A CA 1
ATOM 2355 C C . TYR A 1 313 ? -23.886 -5.223 31.063 1.00 92.12 313 TYR A C 1
ATOM 2357 O O . TYR A 1 313 ? -24.504 -6.088 30.444 1.00 92.12 313 TYR A O 1
ATOM 2365 N N . GLY A 1 314 ? -24.190 -4.891 32.311 1.00 93.06 314 GLY A N 1
ATOM 2366 C CA . GLY A 1 314 ? -25.309 -5.431 33.066 1.00 93.06 314 GLY A CA 1
ATOM 2367 C C . GLY A 1 314 ? -25.910 -4.354 33.953 1.00 93.06 314 GLY A C 1
ATOM 2368 O O . GLY A 1 314 ? -25.211 -3.440 34.390 1.00 93.06 314 GLY A O 1
ATOM 2369 N N . THR A 1 315 ? -27.204 -4.472 34.237 1.00 96.19 315 THR A N 1
ATOM 2370 C CA . THR A 1 315 ? -27.904 -3.593 35.175 1.00 96.19 315 THR A CA 1
ATOM 2371 C C . THR A 1 315 ? -28.772 -4.404 36.125 1.00 96.19 315 THR A C 1
ATOM 2373 O O . THR A 1 315 ? -29.304 -5.441 35.730 1.00 96.19 315 THR A O 1
ATOM 2376 N N . ASP A 1 316 ? -28.902 -3.934 37.361 1.00 98.06 316 ASP A N 1
ATOM 2377 C CA . ASP A 1 316 ? -29.805 -4.504 38.357 1.00 98.06 316 ASP A CA 1
ATOM 2378 C C . ASP A 1 316 ? -30.344 -3.417 39.290 1.00 98.06 316 ASP A C 1
ATOM 2380 O O . ASP A 1 316 ? -29.719 -2.363 39.455 1.00 98.06 316 ASP A O 1
ATOM 2384 N N . ALA A 1 317 ? -31.506 -3.672 39.890 1.00 97.12 317 ALA A N 1
ATOM 2385 C CA . ALA A 1 317 ? -32.177 -2.761 40.804 1.00 97.12 317 ALA A CA 1
ATOM 2386 C C . ALA A 1 317 ? -32.585 -3.469 42.099 1.00 97.12 317 ALA A C 1
ATOM 2388 O O . ALA A 1 317 ? -33.157 -4.556 42.084 1.00 97.12 317 ALA A O 1
ATOM 2389 N N . HIS A 1 318 ? -32.356 -2.806 43.231 1.00 98.00 318 HIS A N 1
ATOM 2390 C CA . HIS A 1 318 ? -32.676 -3.324 44.560 1.00 98.00 318 HIS A CA 1
ATOM 2391 C C . HIS A 1 318 ? -33.546 -2.329 45.317 1.00 98.00 318 HIS A C 1
ATOM 2393 O O . HIS A 1 318 ? -33.279 -1.129 45.296 1.00 98.00 318 HIS A O 1
ATOM 2399 N N . THR A 1 319 ? -34.583 -2.820 45.995 1.00 97.81 319 THR A N 1
ATOM 2400 C CA . THR A 1 319 ? -35.507 -1.980 46.770 1.00 97.81 319 THR A CA 1
ATOM 2401 C C . THR A 1 319 ? -35.412 -2.307 48.255 1.00 97.81 319 THR A C 1
ATOM 2403 O O . THR A 1 319 ? -35.408 -3.475 48.646 1.00 97.81 319 THR A O 1
ATOM 2406 N N . ILE A 1 320 ? -35.346 -1.263 49.078 1.00 97.88 320 ILE A N 1
ATOM 2407 C CA . ILE A 1 320 ? -35.359 -1.333 50.539 1.00 97.88 320 ILE A CA 1
ATOM 2408 C C . ILE A 1 320 ? -36.549 -0.541 51.084 1.00 97.88 320 ILE A C 1
ATOM 2410 O O . ILE A 1 320 ? -36.776 0.602 50.694 1.00 97.88 320 ILE A O 1
ATOM 2414 N N . HIS A 1 321 ? -37.291 -1.141 52.011 1.00 97.75 321 HIS A N 1
ATOM 2415 C CA . HIS A 1 321 ? -38.385 -0.488 52.722 1.00 97.75 321 HIS A CA 1
ATOM 2416 C C . HIS A 1 321 ? -37.873 0.208 53.988 1.00 97.75 321 HIS A C 1
ATOM 2418 O O . HIS A 1 321 ? -37.350 -0.449 54.890 1.00 97.75 321 HIS A O 1
ATOM 2424 N N . ILE A 1 322 ? -38.039 1.525 54.086 1.00 97.62 322 ILE A N 1
ATOM 2425 C CA . ILE A 1 322 ? -37.595 2.335 55.224 1.00 97.62 322 ILE A CA 1
ATOM 2426 C C . ILE A 1 322 ? -38.793 2.730 56.093 1.00 97.62 322 ILE A C 1
ATOM 2428 O O . ILE A 1 322 ? -39.718 3.389 55.626 1.00 97.62 322 ILE A O 1
ATOM 2432 N N . SER A 1 323 ? -38.767 2.372 57.378 1.00 94.50 323 SER A N 1
ATOM 2433 C CA . SER A 1 323 ? -39.811 2.720 58.351 1.00 94.50 323 SER A CA 1
ATOM 2434 C C . SER A 1 323 ? -39.368 3.800 59.346 1.00 94.50 323 SER A C 1
ATOM 2436 O O . SER A 1 323 ? -38.180 4.096 59.498 1.00 94.50 323 SER A O 1
ATOM 2438 N N . GLU A 1 324 ? -40.322 4.386 60.074 1.00 89.38 324 GLU A N 1
ATOM 2439 C CA . GLU A 1 324 ? -40.008 5.355 61.128 1.00 89.38 324 GLU A CA 1
ATOM 2440 C C . GLU A 1 324 ? -39.239 4.704 62.282 1.00 89.38 324 GLU A C 1
ATOM 2442 O O . GLU A 1 324 ? -39.560 3.601 62.744 1.00 89.38 324 GLU A O 1
ATOM 2447 N N . GLN A 1 325 ? -38.250 5.428 62.805 1.00 80.06 325 GLN A N 1
ATOM 2448 C CA . GLN A 1 325 ? -37.563 5.028 64.022 1.00 80.06 325 GLN A CA 1
ATOM 2449 C C . GLN A 1 325 ? -38.446 5.341 65.240 1.00 80.06 325 GLN A C 1
ATOM 2451 O O . GLN A 1 325 ? -38.468 6.464 65.741 1.00 80.06 325 GLN A O 1
ATOM 2456 N N . HIS A 1 326 ? -39.145 4.336 65.762 1.00 72.25 326 HIS A N 1
ATOM 2457 C CA . HIS A 1 326 ? -39.917 4.489 66.993 1.00 72.25 326 HIS A CA 1
ATOM 2458 C C . HIS A 1 326 ? -38.976 4.511 68.203 1.00 72.25 326 HIS A C 1
ATOM 2460 O O . HIS A 1 326 ? -38.308 3.521 68.506 1.00 72.25 326 HIS A O 1
ATOM 2466 N N . ARG A 1 327 ? -38.933 5.636 68.922 1.00 64.88 327 ARG A N 1
ATOM 2467 C CA . ARG A 1 327 ? -38.231 5.752 70.208 1.00 64.88 327 ARG A CA 1
ATOM 2468 C C . ARG A 1 327 ? -39.253 5.884 71.331 1.00 64.88 327 ARG A C 1
ATOM 2470 O O . ARG A 1 327 ? -39.973 6.875 71.401 1.00 64.88 327 ARG A O 1
ATOM 2477 N N . ILE A 1 328 ? -39.300 4.903 72.231 1.00 55.91 328 ILE A N 1
ATOM 2478 C CA . ILE A 1 328 ? -40.039 5.029 73.491 1.00 55.91 328 ILE A CA 1
ATOM 2479 C C . ILE A 1 328 ? -39.115 5.720 74.497 1.00 55.91 328 ILE A C 1
ATOM 2481 O O . ILE A 1 328 ? -38.165 5.115 74.990 1.00 55.91 328 ILE A O 1
ATOM 2485 N N . TYR A 1 329 ? -39.397 6.982 74.818 1.00 51.97 329 TYR A N 1
ATOM 2486 C CA . TYR A 1 329 ? -38.813 7.649 75.981 1.00 51.97 329 TYR A CA 1
ATOM 2487 C C . TYR A 1 329 ? -39.718 7.372 77.190 1.00 51.97 329 TYR A C 1
ATOM 2489 O O . TYR A 1 329 ? -40.765 7.996 77.351 1.00 51.97 329 TYR A O 1
ATOM 2497 N N . LEU A 1 330 ? -39.357 6.383 78.012 1.00 56.97 330 LEU A N 1
ATOM 2498 C CA . LEU A 1 330 ? -40.064 6.086 79.264 1.00 56.97 330 LEU A CA 1
ATOM 2499 C C . LEU A 1 330 ? -39.878 7.243 80.267 1.00 56.97 330 LEU A C 1
ATOM 2501 O O . LEU A 1 330 ? -38.743 7.689 80.454 1.00 56.97 330 LEU A O 1
ATOM 2505 N N . PRO A 1 331 ? -40.931 7.721 80.956 1.00 57.75 331 PRO A N 1
ATOM 2506 C CA . PRO A 1 331 ? -40.759 8.728 81.992 1.00 57.75 331 PRO A CA 1
ATOM 2507 C C . PRO A 1 331 ? -40.169 8.096 83.258 1.00 57.75 331 PRO A C 1
ATOM 2509 O O . PRO A 1 331 ? -40.747 7.180 83.844 1.00 57.75 331 PRO A O 1
ATOM 2512 N N . LEU A 1 332 ? -39.038 8.632 83.719 1.00 44.75 332 LEU A N 1
ATOM 2513 C CA . LEU A 1 332 ? -38.567 8.417 85.082 1.00 44.75 332 LEU A CA 1
ATOM 2514 C C . LEU A 1 332 ? -39.398 9.321 86.009 1.00 44.75 332 LEU A C 1
ATOM 2516 O O . LEU A 1 332 ? -39.215 10.537 86.019 1.00 44.75 332 LEU A O 1
ATOM 2520 N N . ILE A 1 333 ? -40.328 8.746 86.773 1.00 52.94 333 ILE A N 1
ATOM 2521 C CA . ILE A 1 333 ? -40.958 9.432 87.909 1.00 52.94 333 ILE A CA 1
ATOM 2522 C C . ILE A 1 333 ? -40.303 8.913 89.185 1.00 52.94 333 ILE A C 1
ATOM 2524 O O . ILE A 1 333 ? -40.429 7.735 89.510 1.00 52.94 333 ILE A O 1
ATOM 2528 N N . LEU A 1 334 ? -39.674 9.815 89.939 1.00 35.06 334 LEU A N 1
ATOM 2529 C CA . LEU A 1 334 ? -39.410 9.621 91.361 1.00 35.06 334 LEU A CA 1
ATOM 2530 C C . LEU A 1 334 ? -40.209 10.678 92.135 1.00 35.06 334 LEU A C 1
ATOM 2532 O O . LEU A 1 334 ? -39.947 11.874 92.024 1.00 35.06 334 LEU A O 1
ATOM 2536 N N . ARG A 1 335 ? -41.208 10.228 92.899 1.00 40.72 335 ARG A N 1
ATOM 2537 C CA . ARG A 1 335 ? -41.810 10.990 94.000 1.00 40.72 335 ARG A CA 1
ATOM 2538 C C . ARG A 1 335 ? -41.178 10.499 95.295 1.00 40.72 335 ARG A C 1
ATOM 2540 O O . ARG A 1 335 ? -41.073 9.293 95.478 1.00 40.72 335 ARG A O 1
ATOM 2547 N N . ASN A 1 336 ? -40.878 11.417 96.203 1.00 46.88 336 ASN A N 1
ATOM 2548 C CA . ASN A 1 336 ? -41.028 11.175 97.633 1.00 46.88 336 ASN A CA 1
ATOM 2549 C C . ASN A 1 336 ? -41.627 12.433 98.265 1.00 46.88 336 ASN A C 1
ATOM 2551 O O . ASN A 1 336 ? -41.278 13.544 97.861 1.00 46.88 336 ASN A O 1
ATOM 2555 N N . GLY A 1 337 ? -42.609 12.203 99.141 1.00 49.00 337 GLY A N 1
ATOM 2556 C CA . GLY A 1 337 ? -43.304 13.230 99.915 1.00 49.00 337 GLY A CA 1
ATOM 2557 C C . GLY A 1 337 ? -42.483 13.773 101.071 1.00 49.00 337 GLY A C 1
ATOM 2558 O O . GLY A 1 337 ? -41.396 13.215 101.346 1.00 49.00 337 GLY A O 1
#

Radius of gyration: 45.12 Å; Cα contacts (8 Å, |Δi|>4): 696; chains: 1; bounding box: 79×36×156 Å

Mean predicted aligned error: 17.69 Å

Sequence (337 aa):
SYLGNRTIGDVVREYIAALIPTGTLFEWYWSSTWTTPPQGDANDALKPLVFYAEMDPAYDPDDLDKHLAPRYLYFWSYEFDGPAPCTGDGCLGMTRVFSKMSDQQLADVMDADCYWTQDGGQSTKTPQDDTYHSVCASDCISLTNAAIEGPVGEPGTLYVSTQYAFEAITTPVTATTPISYTWAPEPVSGQGTDSVTYTWATSGTKTITLTAENCGGPVTATRVITVEALPPGCPRPLTSVVITGPTTGVIETPYVFTATVAPLDATEPITYTWTPPPLPGSLLLSGQSVATYTWSTVGDHTITVTAENCGGYGTDAHTIHISEQHRIYLPLILRNG

Nearest PDB structures (foldseek):
  5zo2-assembly1_A  TM=3.292E-01  e=1.657E-06  Mus musculus
  8tk9-assembly1_A  TM=3.350E-01  e=1.108E-06  Caenorhabditis elegans
  3j9f-assembly1_9  TM=6.338E-01  e=2.064E-03  Homo sapiens
  4oia-assembly1_A  TM=3.452E-01  e=2.934E-05  Homo sapiens
  3j8f-assembly1_7  TM=3.225E-01  e=2.934E-05  Homo sapiens

pLDDT: mean 85.41, std 11.12, range [35.06, 98.44]

Solvent-accessible surface area (backbone atoms only — not comparable to full-atom values): 18978 Å² total; per-residue (Å²): 114,74,54,93,96,36,48,50,58,62,54,50,45,52,54,49,66,68,37,42,86,75,72,53,84,53,79,44,79,46,39,44,70,71,46,36,75,95,77,32,82,66,47,73,88,43,38,54,73,21,36,26,36,40,48,62,54,68,63,50,91,44,66,68,60,22,57,55,50,67,76,48,42,75,56,30,34,73,75,38,84,38,42,78,92,52,60,49,79,61,43,54,75,43,36,40,80,68,22,32,73,53,73,65,45,52,49,30,41,28,70,38,51,27,31,33,41,56,76,42,48,32,74,55,103,54,68,84,60,40,30,35,43,56,50,54,65,69,78,69,39,38,57,78,40,44,41,76,47,64,57,61,96,60,91,76,90,41,42,36,78,43,80,44,37,36,35,59,47,60,31,54,85,77,36,46,76,72,67,47,32,47,56,36,66,80,50,81,40,42,73,58,47,59,47,33,31,40,65,38,90,60,53,48,79,46,68,41,36,42,37,42,31,32,90,57,41,76,33,68,25,77,48,78,48,63,27,36,65,60,73,81,71,46,92,31,38,28,67,36,34,44,69,46,64,71,54,66,52,42,45,78,44,81,47,65,35,39,37,40,41,32,54,61,76,34,39,78,72,71,50,78,50,56,40,70,76,56,50,92,83,56,48,80,51,94,48,34,39,37,42,35,44,68,41,89,59,68,45,78,46,72,39,35,42,36,39,37,32,86,55,28,50,18,62,34,74,46,60,29,39,26,38,82,76,84,76,87,82,78,82,87,82,86,87,81,134